Protein AF-A0A223B351-F1 (afdb_monomer_lite)

pLDDT: mean 89.19, std 10.61, range [32.5, 98.25]

Structure (mmCIF, N/CA/C/O backbone):
data_AF-A0A223B351-F1
#
_entry.id   AF-A0A223B351-F1
#
loop_
_atom_site.group_PDB
_atom_site.id
_atom_site.type_symbol
_atom_site.label_atom_id
_atom_site.label_alt_id
_atom_site.label_comp_id
_atom_site.label_asym_id
_atom_site.label_entity_id
_atom_site.label_seq_id
_atom_site.pdbx_PDB_ins_code
_atom_site.Cartn_x
_atom_site.Cartn_y
_atom_site.Cartn_z
_atom_site.occupancy
_atom_site.B_iso_or_equiv
_atom_site.auth_seq_id
_atom_site.auth_comp_id
_atom_site.auth_asym_id
_atom_site.auth_atom_id
_atom_site.pdbx_PDB_model_num
ATOM 1 N N . MET A 1 1 ? 24.742 12.554 -7.301 1.00 86.25 1 MET A N 1
ATOM 2 C CA . MET A 1 1 ? 24.575 11.070 -7.324 1.00 86.25 1 MET A CA 1
ATOM 3 C C . MET A 1 1 ? 23.185 10.768 -7.873 1.00 86.25 1 MET A C 1
ATOM 5 O O . MET A 1 1 ? 22.302 11.582 -7.645 1.00 86.25 1 MET A O 1
ATOM 9 N N . LEU A 1 2 ? 22.983 9.683 -8.631 1.00 94.62 2 LEU A N 1
ATOM 10 C CA . LEU A 1 2 ? 21.656 9.349 -9.171 1.00 94.62 2 LEU A CA 1
ATOM 11 C C . LEU A 1 2 ? 20.806 8.622 -8.119 1.00 94.62 2 LEU A C 1
ATOM 13 O O . LEU A 1 2 ? 21.245 7.625 -7.549 1.00 94.62 2 LEU A O 1
ATOM 17 N N . GLU A 1 3 ? 19.579 9.077 -7.914 1.00 96.56 3 GLU A N 1
ATOM 18 C CA . GLU A 1 3 ? 18.573 8.384 -7.110 1.00 96.56 3 GLU A CA 1
ATOM 19 C C . GLU A 1 3 ? 17.504 7.794 -8.031 1.00 96.56 3 GLU A C 1
ATOM 21 O O . GLU A 1 3 ? 17.007 8.462 -8.944 1.00 96.56 3 GLU A O 1
ATOM 26 N N . ILE A 1 4 ? 17.191 6.521 -7.808 1.00 97.62 4 ILE A N 1
ATOM 27 C CA . ILE A 1 4 ? 16.225 5.742 -8.576 1.00 97.62 4 ILE A CA 1
ATOM 28 C C . ILE A 1 4 ? 15.114 5.321 -7.619 1.00 97.62 4 ILE A C 1
ATOM 30 O O . ILE A 1 4 ? 15.304 4.425 -6.800 1.00 97.62 4 ILE A O 1
ATOM 34 N N . ASN A 1 5 ? 13.966 5.975 -7.738 1.00 97.00 5 ASN A N 1
ATOM 35 C CA . ASN A 1 5 ? 12.851 5.868 -6.808 1.00 97.00 5 ASN A CA 1
ATOM 36 C C . ASN A 1 5 ? 11.614 5.326 -7.536 1.00 97.00 5 ASN A C 1
ATOM 38 O O . ASN A 1 5 ? 10.711 6.076 -7.914 1.00 97.00 5 ASN A O 1
ATOM 42 N N . PHE A 1 6 ? 11.574 4.019 -7.814 1.00 97.38 6 PHE A N 1
ATOM 43 C CA . PHE A 1 6 ? 10.456 3.421 -8.549 1.00 97.38 6 PHE A CA 1
ATOM 44 C C . PHE A 1 6 ? 9.116 3.448 -7.800 1.00 97.38 6 PHE A C 1
ATOM 46 O O . PHE A 1 6 ? 8.077 3.268 -8.448 1.00 97.38 6 PHE A O 1
ATOM 53 N N . LEU A 1 7 ? 9.142 3.738 -6.501 1.00 96.31 7 LEU A N 1
ATOM 54 C CA . LEU A 1 7 ? 8.013 3.859 -5.581 1.00 96.31 7 LEU A CA 1
ATOM 55 C C . LEU A 1 7 ? 7.658 5.313 -5.250 1.00 96.31 7 LEU A C 1
ATOM 57 O O . LEU A 1 7 ? 6.884 5.561 -4.338 1.00 96.31 7 LEU A O 1
ATOM 61 N N . SER A 1 8 ? 8.151 6.294 -6.012 1.00 93.31 8 SER A N 1
ATOM 62 C CA . SER A 1 8 ? 7.761 7.711 -5.860 1.00 93.31 8 SER A CA 1
ATOM 63 C C . SER A 1 8 ? 7.330 8.326 -7.186 1.00 93.31 8 SER A C 1
ATOM 65 O O . SER A 1 8 ? 7.678 7.814 -8.246 1.00 93.31 8 SER A O 1
ATOM 67 N N . LYS A 1 9 ? 6.605 9.450 -7.185 1.00 91.25 9 LYS A N 1
ATOM 68 C CA . LYS A 1 9 ? 6.183 10.099 -8.450 1.00 91.25 9 LYS A CA 1
ATOM 69 C C . LYS A 1 9 ? 7.349 10.465 -9.377 1.00 91.25 9 LYS A C 1
ATOM 71 O O . LYS A 1 9 ? 7.244 10.274 -10.586 1.00 91.25 9 LYS A O 1
ATOM 76 N N . ASN A 1 10 ? 8.447 10.969 -8.811 1.00 93.50 10 ASN A N 1
ATOM 77 C CA . ASN A 1 10 ? 9.687 11.242 -9.539 1.00 93.50 10 ASN A CA 1
ATOM 78 C C . ASN A 1 10 ? 10.596 10.016 -9.467 1.00 93.50 10 ASN A C 1
ATOM 80 O O . ASN A 1 10 ? 11.145 9.721 -8.407 1.00 93.50 10 ASN A O 1
ATOM 84 N N . LYS A 1 11 ? 10.758 9.318 -10.591 1.00 96.12 11 LYS A N 1
ATOM 85 C CA . LYS A 1 11 ? 11.458 8.031 -10.648 1.00 96.12 11 LYS A CA 1
ATOM 86 C C . LYS A 1 11 ? 12.971 8.202 -10.686 1.00 96.12 11 LYS A C 1
ATOM 88 O O . LYS A 1 11 ? 13.682 7.391 -10.110 1.00 96.12 11 LYS A O 1
ATOM 93 N N . LEU A 1 12 ? 13.473 9.231 -11.362 1.00 96.94 12 LEU A N 1
ATOM 94 C CA . LEU A 1 12 ? 14.899 9.494 -11.526 1.00 96.94 12 LEU A CA 1
ATOM 95 C C . LEU A 1 12 ? 15.218 10.916 -11.078 1.00 96.94 12 LEU A C 1
ATOM 97 O O . LEU A 1 12 ? 14.793 11.885 -11.714 1.00 96.94 12 LEU A O 1
ATOM 101 N N . ILE A 1 13 ? 16.011 11.039 -10.016 1.00 96.31 13 ILE A N 1
ATOM 102 C CA . ILE A 1 13 ? 16.459 12.321 -9.469 1.00 96.31 13 ILE A CA 1
ATOM 103 C C . ILE A 1 13 ? 17.976 12.403 -9.610 1.00 96.31 13 ILE A C 1
ATOM 105 O O . ILE A 1 13 ? 18.714 11.542 -9.135 1.00 96.31 13 ILE A O 1
ATOM 109 N N . LEU A 1 14 ? 18.449 13.447 -10.285 1.00 94.19 14 LEU A N 1
ATOM 110 C CA . LEU A 1 14 ? 19.867 13.748 -10.426 1.00 94.19 14 LEU A CA 1
ATOM 111 C C . LEU A 1 14 ? 20.132 15.130 -9.839 1.00 94.19 14 LEU A C 1
ATOM 113 O O . LEU A 1 14 ? 19.563 16.119 -10.301 1.00 94.19 14 LEU A O 1
ATOM 117 N N . ASP A 1 15 ? 20.985 15.177 -8.816 1.00 89.88 15 ASP A N 1
ATOM 118 C CA . ASP A 1 15 ? 21.379 16.405 -8.116 1.00 89.88 15 ASP A CA 1
ATOM 119 C C . ASP A 1 15 ? 20.147 17.232 -7.685 1.00 89.88 15 ASP A C 1
ATOM 121 O O . ASP A 1 15 ? 20.010 18.415 -7.998 1.00 89.88 15 ASP A O 1
ATOM 125 N N . GLY A 1 16 ? 19.189 16.553 -7.040 1.00 91.62 16 GLY A N 1
ATOM 126 C CA . GLY A 1 16 ? 17.932 17.127 -6.541 1.00 91.62 16 GLY A CA 1
ATOM 127 C C . GLY A 1 16 ? 16.859 17.404 -7.602 1.00 91.62 16 GLY A C 1
ATOM 128 O O . GLY A 1 16 ? 15.751 17.801 -7.254 1.00 91.62 16 GLY A O 1
ATOM 129 N N . ASN A 1 17 ? 17.140 17.182 -8.890 1.00 93.75 17 ASN A N 1
ATOM 130 C CA . ASN A 1 17 ? 16.220 17.501 -9.981 1.00 93.75 17 ASN A CA 1
ATOM 131 C C . ASN A 1 17 ? 15.692 16.245 -10.680 1.00 93.75 17 ASN A C 1
ATOM 133 O O . ASN A 1 17 ? 16.462 15.376 -11.090 1.00 93.75 17 ASN A O 1
ATOM 137 N N . SER A 1 18 ? 14.375 16.180 -10.899 1.00 96.00 18 SER A N 1
ATOM 138 C CA . SER A 1 18 ? 13.765 15.100 -11.683 1.00 96.00 18 SER A CA 1
ATOM 139 C C . SER A 1 18 ? 14.211 15.159 -13.148 1.00 96.00 18 SER A C 1
ATOM 141 O O . SER A 1 18 ? 14.127 16.201 -13.809 1.00 96.00 18 SER A O 1
ATOM 143 N N . ILE A 1 19 ? 14.666 14.023 -13.679 1.00 96.50 19 ILE A N 1
ATOM 144 C CA . ILE A 1 19 ? 15.067 13.867 -15.086 1.00 96.50 19 ILE A CA 1
ATOM 145 C C . ILE A 1 19 ? 14.112 12.976 -15.888 1.00 96.50 19 ILE A C 1
ATOM 147 O O . ILE A 1 19 ? 14.369 12.712 -17.065 1.00 96.50 19 ILE A O 1
ATOM 151 N N . ASP A 1 20 ? 12.984 12.569 -15.303 1.00 95.69 20 ASP A N 1
ATOM 152 C CA . ASP A 1 20 ? 12.018 11.641 -15.904 1.00 95.69 20 ASP A CA 1
ATOM 153 C C . ASP A 1 20 ? 11.580 12.060 -17.307 1.00 95.69 20 ASP A C 1
ATOM 155 O O . ASP A 1 20 ? 11.588 11.254 -18.238 1.00 95.69 20 ASP A O 1
ATOM 159 N N . LYS A 1 21 ? 11.266 13.348 -17.500 1.00 96.12 21 LYS A N 1
ATOM 160 C CA . LYS A 1 21 ? 10.861 13.892 -18.808 1.00 96.12 21 LYS A CA 1
ATOM 161 C C . LYS A 1 21 ? 11.974 13.797 -19.856 1.00 96.12 21 LYS A C 1
ATOM 163 O O . LYS A 1 21 ? 11.687 13.575 -21.030 1.00 96.12 21 LYS A O 1
ATOM 168 N N . LYS A 1 22 ? 13.240 13.957 -19.449 1.00 95.25 22 LYS A N 1
ATOM 169 C CA . LYS A 1 22 ? 14.402 13.877 -20.353 1.00 95.25 22 LYS A CA 1
ATOM 170 C C . LYS A 1 22 ? 14.655 12.435 -20.799 1.00 95.25 22 LYS A C 1
ATOM 172 O O . LYS A 1 22 ? 15.024 12.207 -21.950 1.00 95.25 22 LYS A O 1
ATOM 177 N N . VAL A 1 23 ? 14.450 11.476 -19.895 1.00 95.44 23 VAL A N 1
ATOM 178 C CA . VAL A 1 23 ? 14.627 10.040 -20.158 1.00 95.44 23 VAL A CA 1
ATOM 179 C C . VAL A 1 23 ? 13.437 9.465 -20.933 1.00 95.44 23 VAL A C 1
ATOM 181 O O . VAL A 1 23 ? 13.622 8.721 -21.896 1.00 95.44 23 VAL A O 1
ATOM 184 N N . GLY A 1 24 ? 12.219 9.867 -20.572 1.00 95.50 24 GLY A N 1
ATOM 185 C CA . GLY A 1 24 ? 10.972 9.350 -21.120 1.00 95.50 24 GLY A CA 1
ATOM 186 C C . GLY A 1 24 ? 10.561 8.007 -20.508 1.00 95.50 24 GLY A C 1
ATOM 187 O O . GLY A 1 24 ? 11.371 7.266 -19.951 1.00 95.50 24 GLY A O 1
ATOM 188 N N . ASN A 1 25 ? 9.276 7.670 -20.645 1.00 93.56 25 ASN A N 1
ATOM 189 C CA . ASN A 1 25 ? 8.681 6.532 -19.943 1.00 93.56 25 ASN A CA 1
ATOM 190 C C . ASN A 1 25 ? 9.325 5.182 -20.308 1.00 93.56 25 ASN A C 1
ATOM 192 O O . ASN A 1 25 ? 9.695 4.429 -19.417 1.00 93.56 25 ASN A O 1
ATOM 196 N N . LYS A 1 26 ? 9.538 4.886 -21.600 1.00 94.00 26 LYS A N 1
ATOM 197 C CA . LYS A 1 26 ? 10.178 3.623 -22.025 1.00 94.00 26 LYS A CA 1
ATOM 198 C C . LYS A 1 26 ? 11.622 3.486 -21.512 1.00 94.00 26 LYS A C 1
ATOM 200 O O . LYS A 1 26 ? 12.044 2.374 -21.222 1.00 94.00 26 LYS A O 1
ATOM 205 N N . GLY A 1 27 ? 12.357 4.588 -21.332 1.00 95.88 27 GLY A N 1
ATOM 206 C CA . GLY A 1 27 ? 13.693 4.570 -20.726 1.00 95.88 27 GLY A CA 1
ATOM 207 C C . GLY A 1 27 ? 13.668 4.258 -19.225 1.00 95.88 27 GLY A C 1
ATOM 208 O O . GLY A 1 27 ? 14.487 3.474 -18.755 1.00 95.88 27 GLY A O 1
ATOM 209 N N . ILE A 1 28 ? 12.698 4.813 -18.490 1.00 96.50 28 ILE A N 1
ATOM 210 C CA . ILE A 1 28 ? 12.470 4.498 -17.067 1.00 96.50 28 ILE A CA 1
ATOM 211 C C . ILE A 1 28 ? 12.077 3.026 -16.903 1.00 96.50 28 ILE A C 1
ATOM 213 O O . ILE A 1 28 ? 12.625 2.332 -16.053 1.00 96.50 28 ILE A O 1
ATOM 217 N N . VAL A 1 29 ? 11.167 2.534 -17.746 1.00 96.50 29 VAL A N 1
ATOM 218 C CA . VAL A 1 29 ? 10.719 1.134 -17.732 1.00 96.50 29 VAL A CA 1
ATOM 219 C C . VAL A 1 29 ? 11.858 0.181 -18.084 1.00 96.50 29 VAL A C 1
ATOM 221 O O . VAL A 1 29 ? 12.001 -0.839 -17.425 1.00 96.50 29 VAL A O 1
ATOM 224 N N . LEU A 1 30 ? 12.703 0.516 -19.066 1.00 97.44 30 LEU A N 1
ATOM 225 C CA . LEU A 1 30 ? 13.911 -0.255 -19.373 1.00 97.44 30 LEU A CA 1
ATOM 226 C C . LEU A 1 30 ? 14.829 -0.365 -18.150 1.00 97.44 30 LEU A C 1
ATOM 228 O O . LEU A 1 30 ? 15.331 -1.446 -17.854 1.00 97.44 30 LEU A O 1
ATOM 232 N N . LEU A 1 31 ? 15.045 0.746 -17.442 1.00 97.38 31 LEU A N 1
ATOM 233 C CA . LEU A 1 31 ? 15.854 0.741 -16.229 1.00 97.38 31 LEU A CA 1
ATOM 234 C C . LEU A 1 31 ? 15.213 -0.136 -15.146 1.00 97.38 31 LEU A C 1
ATOM 236 O O . LEU A 1 31 ? 15.901 -0.976 -14.580 1.00 97.38 31 LEU A O 1
ATOM 240 N N . GLY A 1 32 ? 13.905 0.007 -14.913 1.00 97.06 32 GLY A N 1
ATOM 241 C CA . GLY A 1 32 ? 13.157 -0.816 -13.958 1.00 97.06 32 GLY A CA 1
ATOM 242 C C . GLY A 1 32 ? 13.226 -2.303 -14.288 1.00 97.06 32 GLY A C 1
ATOM 243 O O . GLY A 1 32 ? 13.563 -3.099 -13.420 1.00 97.06 32 GLY A O 1
ATOM 244 N N . LEU A 1 33 ? 13.008 -2.666 -15.555 1.00 97.75 33 LEU A N 1
ATOM 245 C CA . LEU A 1 33 ? 13.105 -4.038 -16.052 1.00 97.75 33 LEU A CA 1
ATOM 246 C C . LEU A 1 33 ? 14.491 -4.637 -15.787 1.00 97.75 33 LEU A C 1
ATOM 248 O O . LEU A 1 33 ? 14.587 -5.766 -15.315 1.00 97.75 33 LEU A O 1
ATOM 252 N N . LEU A 1 34 ? 15.563 -3.891 -16.069 1.00 97.88 34 LEU A N 1
ATOM 253 C CA . LEU A 1 34 ? 16.919 -4.353 -15.780 1.00 97.88 34 LEU A CA 1
ATOM 254 C C . LEU A 1 34 ? 17.162 -4.482 -14.274 1.00 97.88 34 LEU A C 1
ATOM 256 O O . LEU A 1 34 ? 17.734 -5.483 -13.870 1.00 97.88 34 LEU A O 1
ATOM 260 N N . MET A 1 35 ? 16.715 -3.532 -13.448 1.00 96.94 35 MET A N 1
ATOM 261 C CA . MET A 1 35 ? 16.923 -3.578 -11.991 1.00 96.94 35 MET A CA 1
ATOM 262 C C . MET A 1 35 ? 16.274 -4.796 -11.326 1.00 96.94 35 MET A C 1
ATOM 264 O O . MET A 1 35 ? 16.861 -5.366 -10.411 1.00 96.94 35 MET A O 1
ATOM 268 N N . ILE A 1 36 ? 15.100 -5.219 -11.803 1.00 95.94 36 ILE A N 1
ATOM 269 C CA . ILE A 1 36 ? 14.383 -6.392 -11.271 1.00 95.94 36 ILE A CA 1
ATOM 270 C C . ILE A 1 36 ? 14.823 -7.715 -11.914 1.00 95.94 36 ILE A C 1
ATOM 272 O O . ILE A 1 36 ? 14.359 -8.784 -11.526 1.00 95.94 36 ILE A O 1
ATOM 276 N N . SER A 1 37 ? 15.688 -7.665 -12.929 1.00 96.00 37 SER A N 1
ATOM 277 C CA . SER A 1 37 ? 16.184 -8.865 -13.604 1.00 96.00 37 SER A CA 1
ATOM 278 C C . SER A 1 37 ? 17.333 -9.507 -12.838 1.00 96.00 37 SER A C 1
ATOM 280 O O . SER A 1 37 ? 18.119 -8.833 -12.166 1.00 96.00 37 SER A O 1
ATOM 282 N N . GLU A 1 38 ? 17.487 -10.823 -12.992 1.00 92.56 38 GLU A N 1
ATOM 283 C CA . GLU A 1 38 ? 18.603 -11.554 -12.394 1.00 92.56 38 GLU A CA 1
ATOM 284 C C . GLU A 1 38 ? 19.946 -10.928 -12.808 1.00 92.56 38 GLU A C 1
ATOM 286 O O . GLU A 1 38 ? 20.167 -10.589 -13.975 1.00 92.56 38 GLU A O 1
ATOM 291 N N . ARG A 1 39 ? 20.842 -10.720 -11.831 1.00 93.62 39 ARG A N 1
ATOM 292 C CA . ARG A 1 39 ? 22.152 -10.058 -12.018 1.00 93.62 39 ARG A CA 1
ATOM 293 C C . ARG A 1 39 ? 22.063 -8.681 -12.689 1.00 93.62 39 ARG A C 1
ATOM 295 O O . ARG A 1 39 ? 23.059 -8.188 -13.218 1.00 93.62 39 ARG A O 1
ATOM 302 N N . LYS A 1 40 ? 20.881 -8.064 -12.670 1.00 96.81 40 LYS A N 1
ATOM 303 C CA . LYS A 1 40 ? 20.568 -6.796 -13.325 1.00 96.81 40 LYS A CA 1
ATOM 304 C C . LYS A 1 40 ? 20.911 -6.787 -14.822 1.00 96.81 40 LYS A C 1
ATOM 306 O O . LYS A 1 40 ? 21.429 -5.791 -15.336 1.00 96.81 40 LYS A O 1
ATOM 311 N N . SER A 1 41 ? 20.692 -7.917 -15.505 1.00 97.12 41 SER A N 1
ATOM 312 C CA . SER A 1 41 ? 21.121 -8.162 -16.889 1.00 97.12 41 SER A CA 1
ATOM 313 C C . SER A 1 41 ? 20.067 -8.913 -17.706 1.00 97.12 41 SER A C 1
ATOM 315 O O . SER A 1 41 ? 19.447 -9.851 -17.218 1.00 97.12 41 SER A O 1
ATOM 317 N N . LEU A 1 42 ? 19.918 -8.552 -18.983 1.00 97.56 42 LEU A N 1
ATOM 318 C CA . LEU A 1 42 ? 19.071 -9.242 -19.964 1.00 97.56 42 LEU A CA 1
ATOM 319 C C . LEU A 1 42 ? 19.703 -9.219 -21.362 1.00 97.56 42 LEU A C 1
ATOM 321 O O . LEU A 1 42 ? 20.430 -8.281 -21.700 1.00 97.56 42 LEU A O 1
ATOM 325 N N . SER A 1 43 ? 19.377 -10.203 -22.207 1.00 97.44 43 SER A N 1
ATOM 326 C CA . SER A 1 43 ? 19.757 -10.148 -23.624 1.00 97.44 43 SER A CA 1
ATOM 327 C C . SER A 1 43 ? 19.018 -9.017 -24.335 1.00 97.44 43 SER A C 1
ATOM 329 O O . SER A 1 43 ? 17.896 -8.656 -23.974 1.00 97.44 43 SER A O 1
ATOM 331 N N . LYS A 1 44 ? 19.650 -8.430 -25.355 1.00 96.94 44 LYS A N 1
ATOM 332 C CA . LYS A 1 44 ? 19.028 -7.374 -26.166 1.00 96.94 44 LYS A CA 1
ATOM 333 C C . LYS A 1 44 ? 17.740 -7.853 -26.826 1.00 96.94 44 LYS A C 1
ATOM 335 O O . LYS A 1 44 ? 16.801 -7.070 -26.873 1.00 96.94 44 LYS A O 1
ATOM 340 N N . GLU A 1 45 ? 17.712 -9.105 -27.284 1.00 96.31 45 GLU A N 1
ATOM 341 C CA . GLU A 1 45 ? 16.520 -9.760 -27.838 1.00 96.31 45 GLU A CA 1
ATOM 342 C C . GLU A 1 45 ? 15.388 -9.759 -26.807 1.00 96.31 45 GLU A C 1
ATOM 344 O O . GLU A 1 45 ? 14.375 -9.116 -27.035 1.00 96.31 45 GLU A O 1
ATOM 349 N N . LYS A 1 46 ? 15.617 -10.293 -25.597 1.00 97.12 46 LYS A N 1
ATOM 350 C CA . LYS A 1 46 ? 14.594 -10.301 -24.536 1.00 97.12 46 LYS A CA 1
ATOM 351 C C . LYS A 1 46 ? 14.103 -8.904 -24.167 1.00 97.12 46 LYS A C 1
ATOM 353 O O . LYS A 1 46 ? 12.923 -8.709 -23.910 1.00 97.12 46 LYS A O 1
ATOM 358 N N . VAL A 1 47 ? 15.001 -7.920 -24.099 1.00 97.31 47 VAL A N 1
ATOM 359 C CA . VAL A 1 47 ? 14.604 -6.530 -23.823 1.00 97.31 47 VAL A CA 1
ATOM 360 C C . VAL A 1 47 ? 13.709 -5.982 -24.936 1.00 97.31 47 VAL A C 1
ATOM 362 O O . VAL A 1 47 ? 12.760 -5.257 -24.646 1.00 97.31 47 VAL A O 1
ATOM 365 N N . ILE A 1 48 ? 14.027 -6.299 -26.192 1.00 96.56 48 ILE A N 1
ATOM 366 C CA . ILE A 1 48 ? 13.239 -5.908 -27.359 1.00 96.56 48 ILE A CA 1
ATOM 367 C C . ILE A 1 48 ? 11.858 -6.553 -27.308 1.00 96.56 48 ILE A C 1
ATOM 369 O O . ILE A 1 48 ? 10.874 -5.818 -27.360 1.00 96.56 48 ILE A O 1
ATOM 373 N N . ASP A 1 49 ? 11.803 -7.866 -27.109 1.00 96.44 49 ASP A N 1
ATOM 374 C CA . ASP A 1 49 ? 10.561 -8.639 -27.082 1.00 96.44 49 ASP A CA 1
ATOM 375 C C . ASP A 1 49 ? 9.628 -8.146 -25.965 1.00 96.44 49 ASP A C 1
ATOM 377 O O . ASP A 1 49 ? 8.440 -7.942 -26.180 1.00 96.44 49 ASP A O 1
ATOM 381 N N . ILE A 1 50 ? 10.173 -7.841 -24.780 1.00 96.94 50 ILE A N 1
ATOM 382 C CA . ILE A 1 50 ? 9.379 -7.364 -23.636 1.00 96.94 50 ILE A CA 1
ATOM 383 C C . ILE A 1 50 ? 8.875 -5.925 -23.833 1.00 96.94 50 ILE A C 1
ATOM 385 O O . ILE A 1 50 ? 7.771 -5.586 -23.405 1.00 96.94 50 ILE A O 1
ATOM 389 N N . LEU A 1 51 ? 9.693 -5.027 -24.395 1.00 96.44 51 LEU A N 1
ATOM 390 C CA . LEU A 1 51 ? 9.378 -3.590 -24.428 1.00 96.44 51 LEU A CA 1
ATOM 391 C C . LEU A 1 51 ? 8.734 -3.118 -25.733 1.00 96.44 51 LEU A C 1
ATOM 393 O O . LEU A 1 51 ? 8.077 -2.069 -25.717 1.00 96.44 51 LEU A O 1
ATOM 397 N N . TRP A 1 52 ? 8.945 -3.830 -26.836 1.00 96.81 52 TRP A N 1
ATOM 398 C CA . TRP A 1 52 ? 8.458 -3.491 -28.176 1.00 96.81 52 TRP A CA 1
ATOM 399 C C . TRP A 1 52 ? 8.039 -4.745 -28.974 1.00 96.81 52 TRP A C 1
ATOM 401 O O . TRP A 1 52 ? 8.527 -4.915 -30.091 1.00 96.81 52 TRP A O 1
ATOM 411 N N . PRO A 1 53 ? 7.139 -5.593 -28.444 1.00 95.56 53 PRO A N 1
ATOM 412 C CA . PRO A 1 53 ? 6.778 -6.872 -29.072 1.00 95.56 53 PRO A CA 1
ATOM 413 C C . PRO A 1 53 ? 6.194 -6.725 -30.484 1.00 95.56 53 PRO A C 1
ATOM 415 O O . PRO A 1 53 ? 6.518 -7.518 -31.360 1.00 95.56 53 PRO A O 1
ATOM 418 N N . ASP A 1 54 ? 5.415 -5.672 -30.747 1.00 94.88 54 ASP A N 1
ATOM 419 C CA . ASP A 1 54 ? 4.787 -5.466 -32.066 1.00 94.88 54 ASP A CA 1
ATOM 420 C C . ASP A 1 54 ? 5.662 -4.685 -33.055 1.00 94.88 54 ASP A C 1
ATOM 422 O O . ASP A 1 54 ? 5.253 -4.374 -34.176 1.00 94.88 54 ASP A O 1
ATOM 426 N N . SER A 1 55 ? 6.865 -4.280 -32.644 1.00 95.31 55 SER A N 1
ATOM 427 C CA . SER A 1 55 ? 7.774 -3.561 -33.534 1.00 95.31 55 SER A CA 1
ATOM 428 C C . SER A 1 55 ? 8.538 -4.538 -34.417 1.00 95.31 55 SER A C 1
ATOM 430 O O . SER A 1 55 ? 9.111 -5.508 -33.933 1.00 95.31 55 SER A O 1
ATOM 432 N N . ALA A 1 56 ? 8.658 -4.216 -35.708 1.00 96.19 56 ALA A N 1
ATOM 433 C CA . ALA A 1 56 ? 9.607 -4.903 -36.579 1.00 96.19 56 ALA A CA 1
ATOM 434 C C . ALA A 1 56 ? 11.023 -4.861 -35.974 1.00 96.19 56 ALA A C 1
ATOM 436 O O . ALA A 1 56 ? 11.419 -3.858 -35.370 1.00 96.19 56 ALA A O 1
ATOM 437 N N . GLU A 1 57 ? 11.802 -5.924 -36.173 1.00 93.31 57 GLU A N 1
ATOM 438 C CA . GLU A 1 57 ? 13.072 -6.146 -35.472 1.00 93.31 57 GLU A CA 1
ATOM 439 C C . GLU A 1 57 ? 14.031 -4.940 -35.536 1.00 93.31 57 GLU A C 1
ATOM 441 O O . GLU A 1 57 ? 14.548 -4.485 -34.512 1.00 93.31 57 GLU A O 1
ATOM 446 N N . GLU A 1 58 ? 14.227 -4.353 -36.721 1.00 95.50 58 GLU A N 1
ATOM 447 C CA . GLU A 1 58 ? 15.097 -3.181 -36.888 1.00 95.50 58 GLU A CA 1
ATOM 448 C C . GLU A 1 58 ? 14.582 -1.939 -36.145 1.00 95.50 58 GLU A C 1
ATOM 450 O O . GLU A 1 58 ? 15.366 -1.198 -35.537 1.00 95.50 58 GLU A O 1
ATOM 455 N N . ALA A 1 59 ? 13.262 -1.733 -36.119 1.00 96.50 59 ALA A N 1
ATOM 456 C CA . ALA A 1 59 ? 12.640 -0.645 -35.372 1.00 96.50 59 ALA A CA 1
ATOM 457 C C . ALA A 1 59 ? 12.800 -0.853 -33.859 1.00 96.50 59 ALA A C 1
ATOM 45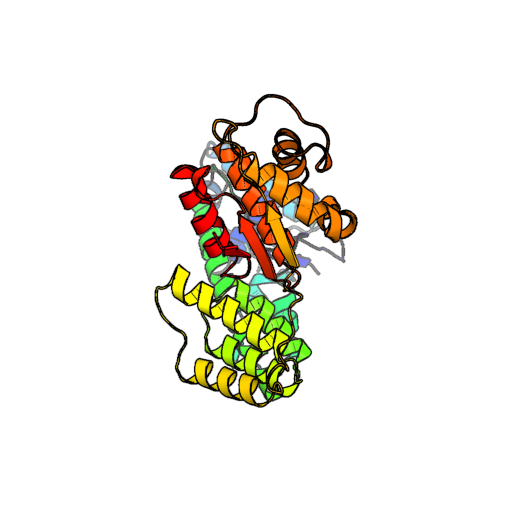9 O O . ALA A 1 59 ? 13.149 0.084 -33.137 1.00 96.50 59 ALA A O 1
ATOM 460 N N . ALA A 1 60 ? 12.641 -2.083 -33.369 1.00 95.75 60 ALA A N 1
ATOM 461 C CA . ALA A 1 60 ? 12.828 -2.398 -31.959 1.00 95.75 60 ALA A CA 1
ATOM 462 C C . ALA A 1 60 ? 14.296 -2.242 -31.515 1.00 95.75 60 ALA A C 1
ATOM 464 O O . ALA A 1 60 ? 14.588 -1.612 -30.492 1.00 95.75 60 ALA A O 1
ATOM 465 N N . ARG A 1 61 ? 15.251 -2.705 -32.335 1.00 95.94 61 ARG A N 1
ATOM 466 C CA . ARG A 1 61 ? 16.696 -2.482 -32.132 1.00 95.94 61 ARG A CA 1
ATOM 467 C C . ARG A 1 61 ? 17.051 -0.997 -32.132 1.00 95.94 61 ARG A C 1
ATOM 469 O O . ARG A 1 61 ? 17.908 -0.559 -31.354 1.00 95.94 61 ARG A O 1
ATOM 476 N N . TYR A 1 62 ? 16.434 -0.203 -33.007 1.00 97.38 62 TYR A N 1
ATOM 477 C CA . TYR A 1 62 ? 16.569 1.252 -32.986 1.00 97.38 62 TYR A CA 1
ATOM 478 C C . TYR A 1 62 ? 16.013 1.844 -31.684 1.00 97.38 62 TYR A C 1
ATOM 480 O O . TYR A 1 62 ? 16.724 2.595 -31.014 1.00 97.38 62 TYR A O 1
ATOM 488 N N . ASN A 1 63 ? 14.804 1.455 -31.273 1.00 97.31 63 ASN A N 1
ATOM 489 C CA . ASN A 1 63 ? 14.155 1.941 -30.055 1.00 97.31 63 ASN A CA 1
ATOM 490 C C . ASN A 1 63 ? 14.982 1.649 -28.798 1.00 97.31 63 ASN A C 1
ATOM 492 O O . ASN A 1 63 ? 15.158 2.542 -27.962 1.00 97.31 63 ASN A O 1
ATOM 496 N N . LEU A 1 64 ? 15.561 0.451 -28.684 1.00 97.25 64 LEU A N 1
ATOM 497 C CA . LEU A 1 64 ? 16.470 0.105 -27.591 1.00 97.25 64 LEU A CA 1
ATOM 498 C C . LEU A 1 64 ? 17.691 1.035 -27.563 1.00 97.25 64 LEU A C 1
ATOM 500 O O . LEU A 1 64 ? 17.984 1.660 -26.539 1.00 97.25 64 LEU A O 1
ATOM 504 N N . ARG A 1 65 ? 18.384 1.182 -28.702 1.00 95.62 65 ARG A N 1
ATOM 505 C CA . ARG A 1 65 ? 19.551 2.075 -28.822 1.00 95.62 65 ARG A CA 1
ATOM 506 C C . ARG A 1 65 ? 19.195 3.520 -28.475 1.00 95.62 65 ARG A C 1
ATOM 508 O O . ARG A 1 65 ? 19.949 4.180 -27.758 1.00 95.62 65 ARG A O 1
ATOM 515 N N . TYR A 1 66 ? 18.049 3.992 -28.954 1.00 96.56 66 TYR A N 1
ATOM 516 C CA . TYR A 1 66 ? 17.558 5.344 -28.731 1.00 96.56 66 TYR A CA 1
ATOM 517 C C . TYR A 1 66 ? 17.247 5.617 -27.255 1.00 96.56 66 TYR A C 1
ATOM 519 O O . TYR A 1 66 ? 17.682 6.641 -26.727 1.00 96.56 66 TYR A O 1
ATOM 527 N N . ASN A 1 67 ? 16.570 4.700 -26.557 1.00 96.94 67 ASN A N 1
ATOM 528 C CA . ASN A 1 67 ? 16.261 4.864 -25.132 1.00 96.94 67 ASN A CA 1
ATOM 529 C C . ASN A 1 67 ? 17.527 4.816 -24.260 1.00 96.94 67 ASN A C 1
ATOM 531 O O . ASN A 1 67 ? 17.684 5.653 -23.371 1.00 96.94 67 ASN A O 1
ATOM 535 N N . ILE A 1 68 ? 18.489 3.935 -24.566 1.00 95.12 68 ILE A N 1
ATOM 536 C CA . ILE A 1 68 ? 19.802 3.921 -23.891 1.00 95.12 68 ILE A CA 1
ATOM 537 C C . ILE A 1 68 ? 20.561 5.235 -24.140 1.00 95.12 68 ILE A C 1
ATOM 539 O O . ILE A 1 68 ? 21.192 5.783 -23.232 1.00 95.12 68 ILE A O 1
ATOM 543 N N . TRP A 1 69 ? 20.525 5.760 -25.368 1.00 93.81 69 TRP A N 1
ATOM 544 C CA . TRP A 1 69 ? 21.146 7.045 -25.696 1.00 93.81 69 TRP A CA 1
ATOM 545 C C . TRP A 1 69 ? 20.475 8.218 -24.970 1.00 93.81 69 TRP A C 1
ATOM 547 O O . TRP A 1 69 ? 21.181 9.055 -24.409 1.00 93.81 69 TRP A O 1
ATOM 557 N N . LYS A 1 70 ? 19.137 8.264 -24.921 1.00 94.50 70 LYS A N 1
ATOM 558 C CA . LYS A 1 70 ? 18.376 9.280 -24.177 1.00 94.50 70 LYS A CA 1
ATOM 559 C C . LYS A 1 70 ? 18.755 9.295 -22.706 1.00 94.50 70 LYS A C 1
ATOM 561 O O . LYS A 1 70 ? 19.047 10.355 -22.161 1.00 94.50 70 LYS A O 1
ATOM 566 N N . LEU A 1 71 ? 18.804 8.116 -22.093 1.00 93.31 71 LEU A N 1
ATOM 567 C CA . LEU A 1 71 ? 19.160 7.957 -20.690 1.00 93.31 71 LEU A CA 1
ATOM 568 C C . LEU A 1 71 ? 20.594 8.445 -20.427 1.00 93.31 71 LEU A C 1
ATOM 570 O O . LEU A 1 71 ? 20.826 9.248 -19.527 1.00 93.31 71 LEU A O 1
ATOM 574 N N . ARG A 1 72 ? 21.548 8.074 -21.290 1.00 91.88 72 ARG A N 1
ATOM 575 C CA . ARG A 1 72 ? 22.926 8.597 -21.249 1.00 91.88 72 ARG A CA 1
ATOM 576 C C . ARG A 1 72 ? 22.985 10.119 -21.368 1.00 91.88 72 ARG A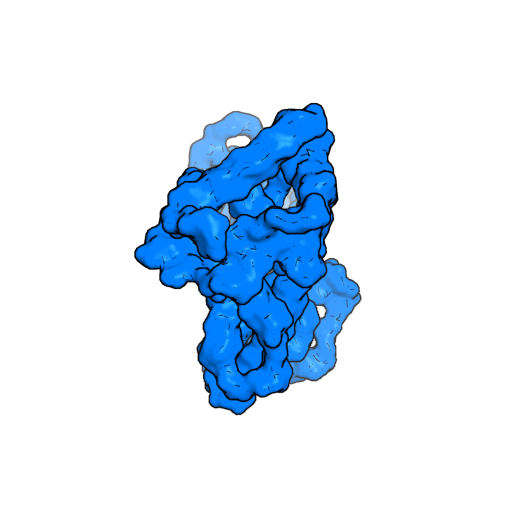 C 1
ATOM 578 O O . ARG A 1 72 ? 23.718 10.758 -20.616 1.00 91.88 72 ARG A O 1
ATOM 585 N N . LYS A 1 73 ? 22.235 10.691 -22.313 1.00 92.31 73 LYS A N 1
ATOM 586 C CA . LYS A 1 73 ? 22.185 12.138 -22.546 1.00 92.31 73 LYS A CA 1
ATOM 587 C C . LYS A 1 73 ? 21.602 12.873 -21.338 1.00 92.31 73 LYS A C 1
ATOM 589 O O . LYS A 1 73 ? 22.141 13.901 -20.953 1.00 92.31 73 LYS A O 1
ATOM 594 N N . ALA A 1 74 ? 20.545 12.340 -20.726 1.00 92.75 74 ALA A N 1
ATOM 595 C CA . ALA A 1 74 ? 19.918 12.929 -19.545 1.00 92.75 74 ALA A CA 1
ATOM 596 C C . ALA A 1 74 ? 20.851 12.948 -18.321 1.00 92.75 74 ALA A C 1
ATOM 598 O O . ALA A 1 74 ? 20.799 13.892 -17.540 1.00 92.75 74 ALA A O 1
ATOM 599 N N . LEU A 1 75 ? 21.718 11.940 -18.190 1.00 90.12 75 LEU A N 1
ATOM 600 C CA . LEU A 1 75 ? 22.673 11.800 -17.087 1.00 90.12 75 LEU A CA 1
ATOM 601 C C . LEU A 1 75 ? 24.010 12.525 -17.311 1.00 90.12 75 LEU A C 1
ATOM 603 O O . LEU A 1 75 ? 24.904 12.400 -16.479 1.00 90.12 75 LEU A O 1
ATOM 607 N N . ASN A 1 76 ? 24.199 13.215 -18.446 1.00 82.94 76 ASN A N 1
ATOM 608 C CA . ASN A 1 76 ? 25.499 13.764 -18.865 1.00 82.94 76 ASN A CA 1
ATOM 609 C C . ASN A 1 76 ? 26.646 12.730 -18.784 1.00 82.94 76 ASN A C 1
ATOM 611 O O . ASN A 1 76 ? 27.804 13.054 -18.508 1.00 82.94 76 ASN A O 1
ATOM 615 N N . ALA A 1 77 ? 26.322 11.456 -19.012 1.00 75.12 77 ALA A N 1
ATOM 616 C CA . ALA A 1 77 ? 27.247 10.357 -18.808 1.00 75.12 77 ALA A CA 1
ATOM 617 C C . ALA A 1 77 ? 28.300 10.294 -19.930 1.00 75.12 77 ALA A C 1
ATOM 619 O O . ALA A 1 77 ? 27.981 10.272 -21.123 1.00 75.12 77 ALA A O 1
ATOM 620 N N . LYS A 1 78 ? 29.585 10.222 -19.550 1.00 66.06 78 LYS A N 1
ATOM 621 C CA . LYS A 1 78 ? 30.681 9.914 -20.489 1.00 66.06 78 LYS A CA 1
ATOM 622 C C . LYS A 1 78 ? 30.555 8.460 -20.961 1.00 66.06 78 LYS A C 1
ATOM 624 O O . LYS A 1 78 ? 30.063 7.614 -20.222 1.00 66.06 78 LYS A O 1
ATOM 629 N N . LYS A 1 79 ? 31.075 8.138 -22.157 1.00 57.22 79 LYS A N 1
ATOM 630 C CA . LYS A 1 79 ? 30.959 6.812 -22.817 1.00 57.22 79 LYS A CA 1
ATOM 631 C C . LYS A 1 79 ? 31.222 5.603 -21.894 1.00 57.22 79 LYS A C 1
ATOM 633 O O . LYS A 1 79 ? 30.569 4.582 -22.069 1.00 57.22 79 LYS A O 1
ATOM 638 N N . TYR A 1 80 ? 32.124 5.735 -20.915 1.00 58.25 80 TYR A N 1
ATOM 639 C CA . TYR A 1 80 ? 32.535 4.675 -19.977 1.00 58.25 80 TYR A CA 1
ATOM 640 C C . TYR A 1 80 ? 31.932 4.790 -18.561 1.00 58.25 80 TYR A C 1
ATOM 642 O O . TYR A 1 80 ? 32.271 4.007 -17.681 1.00 58.25 80 TYR A O 1
ATOM 650 N N . LYS A 1 81 ? 31.042 5.760 -18.331 1.00 74.31 81 LYS A N 1
ATOM 651 C CA . LYS A 1 81 ? 30.311 5.988 -17.074 1.00 74.31 81 LYS A CA 1
ATOM 652 C C . LYS A 1 81 ? 28.802 6.026 -17.339 1.00 74.31 81 LYS A C 1
ATOM 654 O O . LYS A 1 81 ? 28.117 6.924 -16.871 1.00 74.31 81 LYS A O 1
ATOM 659 N N . ASN A 1 82 ? 28.285 5.084 -18.127 1.00 86.81 82 ASN A N 1
ATOM 660 C CA . ASN A 1 82 ? 26.840 4.929 -18.323 1.00 86.81 82 ASN A CA 1
ATOM 661 C C . ASN A 1 82 ? 26.276 3.982 -17.266 1.00 86.81 82 ASN A C 1
ATOM 663 O O . ASN A 1 82 ? 26.941 3.008 -16.918 1.00 86.81 82 ASN A O 1
ATOM 667 N N . ILE A 1 83 ? 25.047 4.229 -16.812 1.00 93.81 83 ILE A N 1
ATOM 668 C CA . ILE A 1 83 ? 24.345 3.299 -15.920 1.00 93.81 83 ILE A CA 1
ATOM 669 C C . ILE A 1 83 ? 23.918 2.016 -16.637 1.00 93.81 83 ILE A C 1
ATOM 671 O O . ILE A 1 83 ? 23.966 0.959 -16.029 1.00 93.81 83 ILE A O 1
ATOM 675 N N . ILE A 1 84 ? 23.570 2.074 -17.927 1.00 95.06 84 ILE A N 1
ATOM 676 C CA . ILE A 1 84 ? 23.316 0.878 -18.743 1.00 95.06 84 ILE A CA 1
ATOM 677 C C . ILE A 1 84 ? 24.514 0.645 -19.660 1.00 95.06 84 ILE A C 1
ATOM 679 O O . ILE A 1 84 ? 24.887 1.518 -20.452 1.00 95.06 84 ILE A O 1
ATOM 683 N N . MET A 1 85 ? 25.096 -0.546 -19.564 1.00 92.94 85 MET A N 1
ATOM 684 C CA . MET A 1 85 ? 26.170 -1.027 -20.426 1.00 92.94 85 MET A CA 1
ATOM 685 C C . MET A 1 85 ? 25.647 -2.112 -21.360 1.00 92.94 85 MET A C 1
ATOM 687 O O . MET A 1 85 ? 24.714 -2.844 -21.034 1.00 92.94 85 MET A O 1
ATOM 691 N N . THR A 1 86 ? 26.262 -2.213 -22.538 1.00 91.81 86 THR A N 1
ATOM 692 C CA . THR A 1 86 ? 25.963 -3.279 -23.494 1.00 91.81 86 THR A CA 1
ATOM 693 C C . THR A 1 86 ? 27.233 -4.033 -23.850 1.00 91.81 86 THR A C 1
ATOM 695 O O . THR A 1 86 ? 28.169 -3.420 -24.364 1.00 91.81 86 THR A O 1
ATOM 698 N N . TYR A 1 87 ? 27.259 -5.342 -23.622 1.00 89.44 87 TYR A N 1
ATOM 699 C CA . TYR A 1 87 ? 28.393 -6.211 -23.946 1.00 89.44 87 TYR A CA 1
ATOM 700 C C . TYR A 1 87 ? 27.899 -7.628 -24.254 1.00 89.44 87 TYR A C 1
ATOM 702 O O . TYR A 1 87 ? 26.935 -8.077 -23.638 1.00 89.44 87 TYR A O 1
ATOM 710 N N . GLY A 1 88 ? 28.520 -8.309 -25.225 1.00 86.75 88 GLY A N 1
ATOM 711 C CA . GLY A 1 88 ? 28.202 -9.706 -25.559 1.00 86.75 88 GLY A CA 1
ATOM 712 C C . GLY A 1 88 ? 26.713 -9.971 -25.811 1.00 86.75 88 GLY A C 1
ATOM 713 O O . GLY A 1 88 ? 26.165 -10.912 -25.257 1.00 86.75 88 GLY A O 1
ATOM 714 N N . GLY A 1 89 ? 26.027 -9.086 -26.545 1.00 92.50 89 GLY A N 1
ATOM 715 C CA . GLY A 1 89 ? 24.588 -9.228 -26.821 1.00 92.50 89 GLY A CA 1
ATOM 716 C C . GLY A 1 89 ? 23.646 -8.866 -25.663 1.00 92.50 89 GLY A C 1
ATOM 717 O O . GLY A 1 89 ? 22.439 -8.838 -25.868 1.00 92.50 89 GLY A O 1
ATOM 718 N N . ASN A 1 90 ? 24.162 -8.505 -24.485 1.00 95.25 90 ASN A N 1
ATOM 719 C CA . ASN A 1 90 ? 23.362 -8.177 -23.303 1.00 95.25 90 ASN A CA 1
ATOM 720 C C . ASN A 1 90 ? 23.308 -6.672 -23.012 1.00 95.25 90 ASN A C 1
ATOM 722 O O . ASN A 1 90 ? 24.184 -5.910 -23.435 1.00 95.25 90 ASN A O 1
ATOM 726 N N . CYS A 1 91 ? 22.280 -6.272 -22.266 1.00 96.12 91 CYS A N 1
ATOM 727 C CA . CYS A 1 91 ? 22.114 -4.996 -21.580 1.00 96.12 91 CYS A CA 1
ATOM 728 C C . CYS A 1 91 ? 22.148 -5.259 -20.071 1.00 96.12 91 CYS A C 1
ATOM 730 O O . CYS A 1 91 ? 21.431 -6.135 -19.595 1.00 96.12 91 CYS A O 1
ATOM 732 N N . TYR A 1 92 ? 22.944 -4.505 -19.317 1.00 96.31 92 TYR A N 1
ATOM 733 C CA . TYR A 1 92 ? 23.038 -4.672 -17.866 1.00 96.31 92 TYR A CA 1
ATOM 734 C C . TYR A 1 92 ? 23.311 -3.353 -17.150 1.00 96.31 92 TYR A C 1
ATOM 736 O O . TYR A 1 92 ? 23.846 -2.405 -17.740 1.00 96.31 92 TYR A O 1
ATOM 744 N N . ILE A 1 93 ? 22.955 -3.299 -15.868 1.00 96.44 93 ILE A N 1
ATOM 745 C CA . ILE A 1 93 ? 23.287 -2.171 -14.998 1.00 96.44 93 ILE A CA 1
ATOM 746 C C . ILE A 1 93 ? 24.781 -2.203 -14.686 1.00 96.44 93 ILE A C 1
ATOM 748 O O . ILE A 1 93 ? 25.313 -3.196 -14.197 1.00 96.44 93 ILE A O 1
ATOM 752 N N . ASN A 1 94 ? 25.473 -1.107 -14.974 1.00 94.12 94 ASN A N 1
ATOM 753 C CA . ASN A 1 94 ? 26.896 -0.959 -14.732 1.00 94.12 94 ASN A CA 1
ATOM 754 C C . ASN A 1 94 ? 27.188 -1.012 -13.224 1.00 94.12 94 ASN A C 1
ATOM 756 O O . ASN A 1 94 ? 26.829 -0.068 -12.517 1.00 94.12 94 ASN A O 1
ATOM 760 N N . PRO A 1 95 ? 27.905 -2.036 -12.728 1.00 91.38 95 PRO A N 1
ATOM 761 C CA . PRO A 1 95 ? 28.186 -2.170 -11.300 1.00 91.38 95 PRO A CA 1
ATOM 762 C C . PRO A 1 95 ? 29.123 -1.076 -10.768 1.00 91.38 95 PRO A C 1
ATOM 764 O O . PRO A 1 95 ? 29.229 -0.898 -9.562 1.00 91.38 95 PRO A O 1
ATOM 767 N N . LYS A 1 96 ? 29.812 -0.341 -11.654 1.00 91.06 96 LYS A N 1
ATOM 768 C CA . LYS A 1 96 ? 30.684 0.790 -11.295 1.00 91.06 96 LYS A CA 1
ATOM 769 C C . LYS A 1 96 ? 29.973 2.145 -11.356 1.00 91.06 96 LYS A C 1
ATOM 771 O O . LYS A 1 96 ? 30.622 3.169 -11.156 1.00 91.06 96 LYS A O 1
ATOM 776 N N . TYR A 1 97 ? 28.695 2.184 -11.733 1.00 92.38 97 TYR A N 1
ATOM 777 C CA . TYR A 1 97 ? 27.927 3.425 -11.734 1.00 92.38 97 TYR A CA 1
ATOM 778 C C . TYR A 1 97 ? 27.337 3.651 -10.343 1.00 92.38 97 TYR A C 1
ATOM 780 O O . TYR A 1 97 ? 26.694 2.761 -9.798 1.00 92.38 97 TYR A O 1
ATOM 788 N N . GLU A 1 98 ? 27.550 4.835 -9.778 1.00 91.56 98 GLU A N 1
ATOM 789 C CA . GLU A 1 98 ? 27.033 5.191 -8.457 1.00 91.56 98 GLU A CA 1
ATOM 790 C C . GLU A 1 98 ? 25.566 5.621 -8.552 1.00 91.56 98 GLU A C 1
ATOM 792 O O . GLU A 1 98 ? 25.226 6.604 -9.219 1.00 91.56 98 GLU A O 1
ATOM 797 N N . TYR A 1 99 ? 24.697 4.883 -7.870 1.00 94.88 99 TYR A N 1
ATOM 798 C CA . TYR A 1 99 ? 23.289 5.212 -7.707 1.00 94.88 99 TYR A CA 1
ATOM 799 C C . TYR A 1 99 ? 22.775 4.693 -6.366 1.00 94.88 99 TYR A C 1
ATOM 801 O O . TYR A 1 99 ? 23.382 3.823 -5.741 1.00 94.88 99 TYR A O 1
ATOM 809 N N . THR A 1 100 ? 21.616 5.193 -5.957 1.00 96.75 100 THR A N 1
ATOM 810 C CA . THR A 1 100 ? 20.787 4.535 -4.947 1.00 96.75 100 THR A CA 1
ATOM 811 C C . THR A 1 100 ? 19.476 4.098 -5.581 1.00 96.75 100 THR A C 1
ATOM 813 O O . THR A 1 100 ? 19.004 4.742 -6.516 1.00 96.75 100 THR A O 1
ATOM 816 N N . CYS A 1 101 ? 18.913 2.989 -5.106 1.00 97.44 101 CYS A N 1
ATOM 817 C CA . CYS A 1 101 ? 17.648 2.472 -5.606 1.00 97.44 101 CYS A CA 1
ATOM 818 C C . CYS A 1 101 ? 16.750 2.047 -4.443 1.00 97.44 101 CYS A C 1
ATOM 820 O O . CYS A 1 101 ? 17.183 1.285 -3.578 1.00 97.44 101 CYS A O 1
ATOM 822 N N . ASP A 1 102 ? 15.527 2.567 -4.402 1.00 97.62 102 ASP A N 1
ATOM 823 C CA . ASP A 1 102 ? 14.549 2.294 -3.345 1.00 97.62 102 ASP A CA 1
ATOM 824 C C . ASP A 1 102 ? 14.174 0.810 -3.253 1.00 97.62 102 ASP A C 1
ATOM 826 O O . ASP A 1 102 ? 14.291 0.214 -2.182 1.00 97.62 102 ASP A O 1
ATOM 830 N N . ILE A 1 103 ? 13.832 0.179 -4.378 1.00 97.38 103 ILE A N 1
ATOM 831 C CA . ILE A 1 103 ? 13.466 -1.240 -4.406 1.00 97.38 103 ILE A CA 1
ATOM 832 C C . ILE A 1 103 ? 14.638 -2.126 -3.984 1.00 97.38 103 ILE A C 1
ATOM 834 O O . ILE A 1 103 ? 14.432 -3.116 -3.295 1.00 97.38 103 ILE A O 1
ATOM 838 N N . GLU A 1 104 ? 15.881 -1.765 -4.312 1.00 96.44 104 GLU A N 1
ATOM 839 C CA . GLU A 1 104 ? 17.045 -2.540 -3.871 1.00 96.44 104 GLU A CA 1
ATOM 840 C C . GLU A 1 104 ? 17.258 -2.424 -2.367 1.00 96.44 104 GLU A C 1
ATOM 842 O O . GLU A 1 104 ? 17.500 -3.434 -1.711 1.00 96.44 104 GLU A O 1
ATOM 847 N N . LYS A 1 105 ? 17.126 -1.213 -1.809 1.00 97.00 105 LYS A N 1
ATOM 848 C CA . LYS A 1 105 ? 17.206 -0.988 -0.359 1.00 97.00 105 LYS A CA 1
ATOM 849 C C . LYS A 1 105 ? 16.145 -1.807 0.381 1.00 97.00 105 LYS A C 1
ATOM 851 O O . LYS A 1 105 ? 16.465 -2.458 1.372 1.00 97.00 105 LYS A O 1
ATOM 856 N N . ILE A 1 106 ? 14.909 -1.803 -0.117 1.00 97.81 106 ILE A N 1
ATOM 857 C CA . ILE A 1 106 ? 13.784 -2.548 0.462 1.00 97.81 106 ILE A CA 1
ATOM 858 C C . ILE A 1 106 ? 14.018 -4.057 0.356 1.00 97.81 106 ILE A C 1
ATOM 860 O O . ILE A 1 106 ? 13.925 -4.764 1.359 1.00 97.81 106 ILE A O 1
ATOM 864 N N . MET A 1 107 ? 14.372 -4.564 -0.825 1.00 96.50 107 MET A N 1
ATOM 865 C CA . MET A 1 107 ? 14.547 -6.002 -1.052 1.00 96.50 107 MET A CA 1
ATOM 866 C C . MET A 1 107 ? 15.774 -6.573 -0.334 1.00 96.50 107 MET A C 1
ATOM 868 O O . MET A 1 107 ? 15.742 -7.721 0.100 1.00 96.50 107 MET A O 1
ATOM 872 N N . ALA A 1 108 ? 16.834 -5.778 -0.162 1.00 96.00 108 ALA A N 1
ATOM 873 C CA . ALA A 1 108 ? 18.002 -6.158 0.631 1.00 96.00 108 ALA A CA 1
ATOM 874 C C . ALA A 1 108 ? 17.768 -6.045 2.147 1.00 96.00 108 ALA A C 1
ATOM 876 O O . ALA A 1 108 ? 18.595 -6.518 2.931 1.00 96.00 108 ALA A O 1
ATOM 877 N N . SER A 1 109 ? 16.675 -5.405 2.578 1.00 97.00 109 SER A N 1
ATOM 878 C CA . SER A 1 109 ? 16.383 -5.256 3.999 1.00 97.00 109 SER A CA 1
ATOM 879 C C . SER A 1 109 ? 16.049 -6.599 4.648 1.00 97.00 109 SER A C 1
ATOM 881 O O . SER A 1 109 ? 15.458 -7.497 4.041 1.00 97.00 109 SER A O 1
ATOM 883 N N . LYS A 1 110 ? 16.401 -6.722 5.925 1.00 97.19 110 LYS A N 1
ATOM 884 C CA . LYS A 1 110 ? 16.051 -7.867 6.766 1.00 97.19 110 LYS A CA 1
ATOM 885 C C . LYS A 1 110 ? 15.355 -7.360 8.026 1.00 97.19 110 LYS A C 1
ATOM 887 O O . LYS A 1 110 ? 16.012 -7.215 9.054 1.00 97.19 110 LYS A O 1
ATOM 892 N N . PRO A 1 111 ? 14.057 -7.025 7.930 1.00 96.19 111 PRO A N 1
ATOM 893 C CA . PRO A 1 111 ? 13.296 -6.423 9.019 1.00 96.19 111 PRO A CA 1
ATOM 894 C C . PRO A 1 111 ? 13.463 -7.149 10.352 1.00 96.19 111 PRO A C 1
ATOM 896 O O . PRO A 1 111 ? 13.740 -6.501 11.354 1.00 96.19 111 PRO A O 1
ATOM 899 N N . ALA A 1 112 ? 13.400 -8.483 10.355 1.00 94.81 112 ALA A N 1
ATOM 900 C CA . ALA A 1 112 ? 13.557 -9.290 11.567 1.00 94.81 112 ALA A CA 1
ATOM 901 C C . ALA A 1 112 ? 14.890 -9.068 12.317 1.00 94.81 112 ALA A C 1
ATOM 903 O O . ALA A 1 112 ? 14.944 -9.274 13.524 1.00 94.81 112 ALA A O 1
ATOM 904 N N . GLU A 1 113 ? 15.954 -8.631 11.633 1.00 96.38 113 GLU A N 1
ATOM 905 C CA . GLU A 1 113 ? 17.265 -8.342 12.238 1.00 96.38 113 GLU A CA 1
ATOM 906 C C . GLU A 1 113 ? 17.380 -6.888 12.746 1.00 96.38 113 GLU A C 1
ATOM 908 O O . GLU A 1 113 ? 18.402 -6.508 13.318 1.00 96.38 113 GLU A O 1
ATOM 913 N N . TYR A 1 114 ? 16.381 -6.033 12.505 1.00 95.56 114 TYR A N 1
ATOM 914 C CA . TYR A 1 114 ? 16.427 -4.621 12.887 1.00 95.56 114 TYR A CA 1
ATOM 915 C C . TYR A 1 114 ? 15.787 -4.395 14.258 1.00 95.56 114 TYR A C 1
ATOM 917 O O . TYR A 1 114 ? 14.668 -4.836 14.515 1.00 95.56 114 TYR A O 1
ATOM 925 N N . GLU A 1 115 ? 16.498 -3.662 15.115 1.00 95.81 115 GLU A N 1
ATOM 926 C CA . GLU A 1 115 ? 16.013 -3.142 16.408 1.00 95.81 115 GLU A CA 1
ATOM 927 C C . GLU A 1 115 ? 15.840 -1.612 16.383 1.00 95.81 115 GLU A C 1
ATOM 929 O O . GLU A 1 115 ? 15.321 -1.024 17.322 1.00 95.81 115 GLU A O 1
ATOM 934 N N . ASP A 1 116 ? 16.263 -0.960 15.297 1.00 94.44 116 ASP A N 1
ATOM 935 C CA . ASP A 1 116 ? 16.125 0.481 15.097 1.00 94.44 116 ASP A CA 1
ATOM 936 C C . ASP A 1 116 ? 14.800 0.795 14.382 1.00 94.44 116 ASP A C 1
ATOM 938 O O . ASP A 1 116 ? 14.604 0.445 13.209 1.00 94.44 116 ASP A O 1
ATOM 942 N N . ARG A 1 117 ? 13.889 1.464 15.099 1.00 94.81 117 ARG A N 1
ATOM 943 C CA . ARG A 1 117 ? 12.579 1.878 14.585 1.00 94.81 117 ARG A CA 1
ATOM 944 C C . ARG A 1 117 ? 12.683 2.926 13.482 1.00 94.81 117 ARG A C 1
ATOM 946 O O . ARG A 1 117 ? 11.938 2.821 12.509 1.00 94.81 117 ARG A O 1
ATOM 953 N N . ASP A 1 118 ? 13.603 3.881 13.578 1.00 94.94 118 ASP A N 1
ATOM 954 C CA . ASP A 1 118 ? 13.736 4.954 12.585 1.00 94.94 118 ASP A CA 1
ATOM 955 C C . ASP A 1 118 ? 14.176 4.389 11.236 1.00 94.94 118 ASP A C 1
ATOM 957 O O . ASP A 1 118 ? 13.677 4.788 10.181 1.00 94.94 118 ASP A O 1
ATOM 961 N N . LYS A 1 119 ? 15.035 3.365 11.261 1.00 96.56 119 LYS A N 1
ATOM 962 C CA . LYS A 1 119 ? 15.424 2.633 10.054 1.00 96.56 119 LYS A CA 1
ATOM 963 C C . LYS A 1 119 ? 14.237 1.944 9.376 1.00 96.56 119 LYS A C 1
ATOM 965 O O . LYS A 1 119 ? 14.126 1.983 8.151 1.00 96.56 119 LYS A O 1
ATOM 970 N N . LEU A 1 120 ? 13.360 1.299 10.146 1.00 97.94 120 LEU A N 1
ATOM 971 C CA . LEU A 1 120 ? 12.158 0.645 9.615 1.00 97.94 120 LEU A CA 1
ATOM 972 C C . LEU A 1 120 ? 11.137 1.669 9.103 1.00 97.94 120 LEU A C 1
ATOM 974 O O . LEU A 1 120 ? 10.586 1.484 8.018 1.00 97.94 120 LEU A O 1
ATOM 978 N N . LYS A 1 121 ? 10.933 2.770 9.836 1.00 96.69 121 LYS A N 1
ATOM 979 C CA . LYS A 1 121 ? 10.065 3.878 9.420 1.00 96.69 121 LYS A CA 1
ATOM 980 C C . LYS A 1 121 ? 10.536 4.483 8.101 1.00 96.69 121 LYS A C 1
ATOM 982 O O . LYS A 1 121 ? 9.745 4.583 7.169 1.00 96.69 121 LYS A O 1
ATOM 987 N N . GLY A 1 122 ? 11.835 4.756 7.977 1.00 96.69 122 GLY A N 1
ATOM 988 C CA . GLY A 1 122 ? 12.428 5.264 6.743 1.00 96.69 122 GLY A CA 1
ATOM 989 C C . GLY A 1 122 ? 12.247 4.323 5.548 1.00 96.69 122 GLY A C 1
ATOM 990 O O . GLY A 1 122 ? 12.099 4.798 4.429 1.00 96.69 122 GLY A O 1
ATOM 991 N N . LEU A 1 123 ? 12.204 2.998 5.754 1.00 97.69 123 LEU A N 1
ATOM 992 C CA . LEU A 1 123 ? 11.865 2.044 4.688 1.00 97.69 123 LEU A CA 1
ATOM 993 C C . LEU A 1 123 ? 10.381 2.096 4.304 1.00 97.69 123 LEU A C 1
ATOM 995 O O . LEU A 1 123 ? 10.069 2.017 3.119 1.00 97.69 123 LEU A O 1
ATOM 999 N N . LEU A 1 124 ? 9.474 2.228 5.277 1.00 96.44 124 LEU A N 1
ATOM 1000 C CA . LEU A 1 124 ? 8.035 2.364 5.017 1.00 96.44 124 LEU A CA 1
ATOM 1001 C C . LEU A 1 124 ? 7.715 3.659 4.260 1.00 96.44 124 LEU A C 1
ATOM 1003 O O . LEU A 1 124 ? 6.873 3.647 3.365 1.00 96.44 124 LEU A O 1
ATOM 1007 N N . GLU A 1 125 ? 8.417 4.748 4.566 1.00 95.19 125 GLU A N 1
ATOM 1008 C CA . GLU A 1 125 ? 8.254 6.052 3.909 1.00 95.19 125 GLU A CA 1
ATOM 1009 C C . GLU A 1 125 ? 8.720 6.065 2.441 1.00 95.19 125 GLU A C 1
ATOM 1011 O O . GLU A 1 125 ? 8.324 6.951 1.686 1.00 95.19 125 GLU A O 1
ATOM 1016 N N . LEU A 1 126 ? 9.496 5.068 1.991 1.00 95.88 126 LEU A N 1
ATOM 1017 C CA . LEU A 1 126 ? 9.835 4.918 0.568 1.00 95.88 126 LEU A CA 1
ATOM 1018 C C . LEU A 1 126 ? 8.622 4.525 -0.293 1.00 95.88 126 LEU A C 1
ATOM 1020 O O . LEU A 1 126 ? 8.646 4.737 -1.505 1.00 95.88 126 LEU A O 1
ATOM 1024 N N . PHE A 1 127 ? 7.567 3.962 0.302 1.00 94.38 127 PHE A N 1
ATOM 1025 C CA . PHE A 1 127 ? 6.357 3.526 -0.400 1.00 94.38 127 PHE A CA 1
ATOM 1026 C C . PHE A 1 127 ? 5.354 4.679 -0.607 1.00 94.38 127 PHE A C 1
ATOM 1028 O O . PHE A 1 127 ? 4.238 4.634 -0.091 1.00 94.38 127 PHE A O 1
ATOM 1035 N N . ASP A 1 128 ? 5.739 5.701 -1.377 1.00 92.00 128 ASP A N 1
ATOM 1036 C CA . ASP A 1 128 ? 4.865 6.832 -1.759 1.00 92.00 128 ASP A CA 1
ATOM 1037 C C . ASP A 1 128 ? 3.830 6.436 -2.839 1.00 92.00 128 ASP A C 1
ATOM 1039 O O . ASP A 1 128 ? 2.712 6.944 -2.879 1.00 92.00 128 ASP A O 1
ATOM 1043 N N . CYS A 1 129 ? 4.177 5.487 -3.709 1.00 90.75 129 CYS A N 1
ATOM 1044 C CA . CYS A 1 129 ? 3.289 4.873 -4.695 1.00 90.75 129 CYS A CA 1
ATOM 1045 C C . CYS A 1 129 ? 3.746 3.447 -5.031 1.00 90.75 129 CYS A C 1
ATOM 1047 O O . CYS A 1 129 ? 4.841 3.017 -4.660 1.00 90.75 129 CYS A O 1
ATOM 1049 N N . ASP A 1 130 ? 2.927 2.721 -5.788 1.00 91.25 130 ASP A N 1
ATOM 1050 C CA . ASP A 1 130 ? 3.289 1.383 -6.245 1.00 91.25 130 ASP A CA 1
ATOM 1051 C C . ASP A 1 130 ? 4.423 1.410 -7.269 1.00 91.25 130 ASP A C 1
ATOM 1053 O O . ASP A 1 130 ? 4.705 2.417 -7.933 1.00 91.25 130 ASP A O 1
ATOM 1057 N N . PHE A 1 131 ? 5.050 0.250 -7.463 1.00 95.19 131 PHE A N 1
ATOM 1058 C CA . PHE A 1 131 ? 6.105 0.092 -8.454 1.00 95.19 131 PHE A CA 1
ATOM 1059 C C . PHE A 1 131 ? 5.628 0.539 -9.842 1.00 95.19 131 PHE A C 1
ATOM 1061 O O . PHE A 1 131 ? 4.660 0.005 -10.403 1.00 95.19 131 PHE A O 1
ATOM 1068 N N . LEU A 1 132 ? 6.326 1.541 -10.390 1.00 91.00 132 LEU A N 1
ATOM 1069 C CA . LEU A 1 132 ? 5.984 2.213 -11.648 1.00 91.00 132 LEU A CA 1
ATOM 1070 C C . LEU A 1 132 ? 4.561 2.808 -11.684 1.00 91.00 132 LEU A C 1
ATOM 1072 O O . LEU A 1 132 ? 3.991 2.934 -12.767 1.00 91.00 132 LEU A O 1
ATOM 1076 N N . ASP A 1 133 ? 4.032 3.234 -10.533 1.00 87.75 133 ASP A N 1
ATOM 1077 C CA . ASP A 1 133 ? 2.803 4.034 -10.396 1.00 87.75 133 ASP A CA 1
ATOM 1078 C C . ASP A 1 133 ? 1.567 3.369 -11.026 1.00 87.75 133 ASP A C 1
ATOM 1080 O O . ASP A 1 133 ? 0.892 3.945 -11.875 1.00 87.75 133 ASP A O 1
ATOM 1084 N N . LEU A 1 134 ? 1.354 2.085 -10.717 1.00 79.25 134 LEU A N 1
ATOM 1085 C CA . LEU A 1 134 ? 0.261 1.258 -11.256 1.00 79.25 134 LEU A CA 1
ATOM 1086 C C . LEU A 1 134 ? 0.117 1.228 -12.790 1.00 79.25 134 LEU A C 1
ATOM 1088 O O . LEU A 1 134 ? -0.865 0.700 -13.308 1.00 79.25 134 LEU A O 1
ATOM 1092 N N . LYS A 1 135 ? 1.121 1.693 -13.544 1.00 85.50 135 LYS A N 1
ATOM 1093 C CA . LYS A 1 135 ? 1.057 1.731 -15.009 1.00 85.50 135 LYS A CA 1
ATOM 1094 C C . LYS A 1 135 ? 0.870 0.341 -15.603 1.00 85.50 135 LYS A C 1
ATOM 1096 O O . LYS A 1 135 ? 1.524 -0.615 -15.178 1.00 85.50 135 LYS A O 1
ATOM 1101 N N . TYR A 1 136 ? 0.023 0.298 -16.627 1.00 89.25 136 TYR A N 1
ATOM 1102 C CA . TYR A 1 136 ? -0.262 -0.859 -17.463 1.00 89.25 136 TYR A CA 1
ATOM 1103 C C . TYR A 1 136 ? 0.160 -0.576 -18.909 1.00 89.25 136 TYR A C 1
ATOM 1105 O O . TYR A 1 136 ? -0.024 0.537 -19.411 1.00 89.25 136 TYR A O 1
ATOM 1113 N N . TYR A 1 137 ? 0.742 -1.575 -19.570 1.00 91.56 137 TYR A N 1
ATOM 1114 C CA . TYR A 1 137 ? 1.264 -1.480 -20.932 1.00 91.56 137 TYR A CA 1
ATOM 1115 C C . TYR A 1 137 ? 0.535 -2.494 -21.821 1.00 91.56 137 TYR A C 1
ATOM 1117 O O . TYR A 1 137 ? 0.983 -3.636 -21.864 1.00 91.56 137 TYR A O 1
ATOM 1125 N N . PRO A 1 138 ? -0.566 -2.124 -22.506 1.00 89.38 138 PRO A N 1
ATOM 1126 C CA . PRO A 1 138 ? -1.450 -3.080 -23.188 1.00 89.38 138 PRO A CA 1
ATOM 1127 C C . PRO A 1 138 ? -0.720 -4.048 -24.120 1.00 89.38 138 PRO A C 1
ATOM 1129 O O . PRO A 1 138 ? -0.908 -5.253 -24.023 1.00 89.38 138 PRO A O 1
ATOM 1132 N N . GLU A 1 139 ? 0.199 -3.513 -24.918 1.00 91.75 139 GLU A N 1
ATOM 1133 C CA . GLU A 1 139 ? 0.969 -4.283 -25.894 1.00 91.75 139 GLU A CA 1
ATOM 1134 C C . GLU A 1 139 ? 2.089 -5.130 -25.269 1.00 91.75 139 GLU A C 1
ATOM 1136 O O . GLU A 1 139 ? 2.719 -5.916 -25.951 1.00 91.75 139 GLU A O 1
ATOM 1141 N N . CYS A 1 140 ? 2.415 -4.963 -23.983 1.00 93.88 140 CYS A N 1
ATOM 1142 C CA . CYS A 1 140 ? 3.589 -5.583 -23.358 1.00 93.88 140 CYS A CA 1
ATOM 1143 C C . CYS A 1 140 ? 3.178 -6.566 -22.247 1.00 93.88 140 CYS A C 1
ATOM 1145 O O . CYS A 1 140 ? 3.391 -6.285 -21.064 1.00 93.88 140 CYS A O 1
ATOM 1147 N N . SER A 1 141 ? 2.597 -7.716 -22.609 1.00 93.56 141 SER A N 1
ATOM 1148 C CA . SER A 1 141 ? 2.146 -8.753 -21.658 1.00 93.56 141 SER A CA 1
ATOM 1149 C C . SER A 1 141 ? 3.238 -9.171 -20.669 1.00 93.56 141 SER A C 1
ATOM 1151 O O . SER A 1 141 ? 3.039 -9.082 -19.458 1.00 93.56 141 SER A O 1
ATOM 1153 N N . ASP A 1 142 ? 4.417 -9.522 -21.177 1.00 94.81 142 ASP A N 1
ATOM 1154 C CA . ASP A 1 142 ? 5.542 -10.024 -20.380 1.00 94.81 142 ASP A CA 1
ATOM 1155 C C . ASP A 1 142 ? 6.080 -8.956 -19.423 1.00 94.81 142 ASP A C 1
ATOM 1157 O O . ASP A 1 142 ? 6.533 -9.246 -18.312 1.00 94.81 142 ASP A O 1
ATOM 1161 N N . LEU A 1 143 ? 6.021 -7.686 -19.838 1.00 96.00 143 LEU A N 1
ATOM 1162 C CA . LEU A 1 143 ? 6.366 -6.569 -18.969 1.00 96.00 143 LEU A CA 1
ATOM 1163 C C . LEU A 1 143 ? 5.354 -6.444 -17.829 1.00 96.00 143 LEU A C 1
ATOM 1165 O O . LEU A 1 143 ? 5.758 -6.256 -16.682 1.00 96.00 143 LEU A O 1
ATOM 1169 N N . ASN A 1 144 ? 4.057 -6.528 -18.135 1.00 95.94 144 ASN A N 1
ATOM 1170 C CA . ASN A 1 144 ? 3.009 -6.422 -17.124 1.00 95.94 144 ASN A CA 1
ATOM 1171 C C . ASN A 1 144 ? 3.114 -7.554 -16.102 1.00 95.94 144 ASN A C 1
ATOM 1173 O O . ASN A 1 144 ? 3.019 -7.282 -14.909 1.00 95.94 144 ASN A O 1
ATOM 1177 N N . GLU A 1 145 ? 3.384 -8.786 -16.536 1.00 95.69 145 GLU A N 1
ATOM 1178 C CA . GLU A 1 145 ? 3.598 -9.916 -15.627 1.00 95.69 145 GLU A CA 1
ATOM 1179 C C . GLU A 1 145 ? 4.770 -9.647 -14.674 1.00 95.69 145 GLU A C 1
ATOM 1181 O O . GLU A 1 145 ? 4.628 -9.767 -13.457 1.00 95.69 145 GLU A O 1
ATOM 1186 N N . LYS A 1 146 ? 5.909 -9.173 -15.196 1.00 95.94 146 LYS A N 1
ATOM 1187 C CA . LYS A 1 146 ? 7.064 -8.798 -14.363 1.00 95.94 146 LYS A CA 1
ATOM 1188 C C . LYS A 1 146 ? 6.743 -7.677 -13.378 1.00 95.94 146 LYS A C 1
ATOM 1190 O O . LYS A 1 146 ? 7.193 -7.723 -12.237 1.00 95.94 146 LYS A O 1
ATOM 1195 N N . ILE A 1 147 ? 5.971 -6.676 -13.800 1.00 95.44 147 ILE A N 1
ATOM 1196 C CA . ILE A 1 147 ? 5.527 -5.578 -12.935 1.00 95.44 147 ILE A CA 1
ATOM 1197 C C . ILE A 1 147 ? 4.611 -6.098 -11.821 1.00 95.44 147 ILE A C 1
ATOM 1199 O O . ILE A 1 147 ? 4.795 -5.709 -10.671 1.00 95.44 147 ILE A O 1
ATOM 1203 N N . ILE A 1 148 ? 3.654 -6.973 -12.142 1.00 95.69 148 ILE A N 1
ATOM 1204 C CA . ILE A 1 148 ? 2.734 -7.576 -11.167 1.00 95.69 148 ILE A CA 1
ATOM 1205 C C . ILE A 1 148 ? 3.518 -8.393 -10.140 1.00 95.69 148 ILE A C 1
ATOM 1207 O O . ILE A 1 148 ? 3.345 -8.184 -8.941 1.00 95.69 148 ILE A O 1
ATOM 1211 N N . MET A 1 149 ? 4.435 -9.252 -10.594 1.00 96.06 149 MET A N 1
ATOM 1212 C CA . MET A 1 149 ? 5.281 -10.045 -9.698 1.00 96.06 149 MET A CA 1
ATOM 1213 C C . MET A 1 149 ? 6.141 -9.154 -8.799 1.00 96.06 149 MET A C 1
ATOM 1215 O O . MET A 1 149 ? 6.228 -9.391 -7.596 1.00 96.06 149 MET A O 1
ATOM 1219 N N . GLN A 1 150 ? 6.727 -8.084 -9.346 1.00 96.62 150 GLN A N 1
ATOM 1220 C CA . GLN A 1 150 ? 7.521 -7.153 -8.550 1.00 96.62 150 GLN A CA 1
ATOM 1221 C C . GLN A 1 150 ? 6.678 -6.423 -7.495 1.00 96.62 150 GLN A C 1
ATOM 1223 O O . GLN A 1 150 ? 7.147 -6.247 -6.372 1.00 96.62 150 GLN A O 1
ATOM 1228 N N . ARG A 1 151 ? 5.451 -6.004 -7.832 1.00 95.81 151 ARG A N 1
ATOM 1229 C CA . ARG A 1 151 ? 4.523 -5.385 -6.870 1.00 95.81 151 ARG A CA 1
ATOM 1230 C C . ARG A 1 151 ? 4.188 -6.351 -5.744 1.00 95.81 151 ARG A C 1
ATOM 1232 O O . ARG A 1 151 ? 4.413 -6.012 -4.594 1.00 95.81 151 ARG A O 1
ATOM 1239 N N . TYR A 1 152 ? 3.821 -7.586 -6.081 1.00 95.69 152 TYR A N 1
ATOM 1240 C CA . TYR A 1 152 ? 3.551 -8.630 -5.095 1.00 95.69 152 TYR A CA 1
ATOM 1241 C C . TYR A 1 152 ? 4.734 -8.862 -4.135 1.00 95.69 152 TYR A C 1
ATOM 1243 O O . TYR A 1 152 ? 4.559 -8.927 -2.919 1.00 95.69 152 TYR A O 1
ATOM 1251 N N . MET A 1 153 ? 5.963 -8.933 -4.660 1.00 96.69 153 MET A N 1
ATOM 1252 C CA . MET A 1 153 ? 7.164 -9.070 -3.825 1.00 96.69 153 MET A CA 1
ATOM 1253 C C . MET A 1 153 ? 7.372 -7.869 -2.893 1.00 96.69 153 MET A C 1
ATOM 1255 O O . MET A 1 153 ? 7.746 -8.048 -1.734 1.00 96.69 153 MET A O 1
ATOM 1259 N N . LEU A 1 154 ? 7.136 -6.653 -3.390 1.00 97.00 154 LEU A N 1
ATOM 1260 C CA . LEU A 1 154 ? 7.274 -5.422 -2.615 1.00 97.00 154 LEU A CA 1
ATOM 1261 C C . LEU A 1 154 ? 6.183 -5.281 -1.552 1.00 97.00 154 LEU A C 1
ATOM 1263 O O . LEU A 1 154 ? 6.505 -4.869 -0.443 1.00 97.00 154 LEU A O 1
ATOM 1267 N N . ASP A 1 155 ? 4.944 -5.670 -1.849 1.00 94.38 155 ASP A N 1
ATOM 1268 C CA . ASP A 1 155 ? 3.825 -5.655 -0.902 1.00 94.38 155 ASP A CA 1
ATOM 1269 C C . ASP A 1 155 ? 4.079 -6.620 0.258 1.00 94.38 155 ASP A C 1
ATOM 1271 O O . ASP A 1 155 ? 3.981 -6.239 1.425 1.00 94.38 155 ASP A O 1
ATOM 1275 N N . ASN A 1 156 ? 4.537 -7.840 -0.044 1.00 95.44 156 ASN A N 1
ATOM 1276 C CA . ASN A 1 156 ? 4.957 -8.794 0.982 1.00 95.44 156 ASN A CA 1
ATOM 1277 C C . ASN A 1 156 ? 6.101 -8.237 1.840 1.00 95.44 156 ASN A C 1
ATOM 1279 O O . ASN A 1 156 ? 6.100 -8.387 3.064 1.00 95.44 156 ASN A O 1
ATOM 1283 N N . LYS A 1 157 ? 7.074 -7.560 1.215 1.00 97.44 157 LYS A N 1
ATOM 1284 C CA . LYS A 1 157 ? 8.194 -6.959 1.945 1.00 97.44 157 LYS A CA 1
ATOM 1285 C C . LYS A 1 157 ? 7.749 -5.784 2.814 1.00 97.44 157 LYS A C 1
ATOM 1287 O O . LYS A 1 157 ? 8.210 -5.655 3.946 1.00 97.44 157 LYS A O 1
ATOM 1292 N N . LYS A 1 158 ? 6.831 -4.954 2.315 1.00 97.12 158 LYS A N 1
ATOM 1293 C CA . LYS A 1 158 ? 6.204 -3.856 3.056 1.00 97.12 158 LYS A CA 1
ATOM 1294 C C . LYS A 1 158 ? 5.477 -4.381 4.288 1.00 97.12 158 LYS A C 1
ATOM 1296 O O . LYS A 1 158 ? 5.656 -3.823 5.369 1.00 97.12 158 LYS A O 1
ATOM 1301 N N . LEU A 1 159 ? 4.723 -5.472 4.145 1.00 95.69 159 LEU A N 1
ATOM 1302 C CA . LEU A 1 159 ? 4.039 -6.124 5.257 1.00 95.69 159 LEU A CA 1
ATOM 1303 C C . LEU A 1 159 ? 5.035 -6.637 6.308 1.00 95.69 159 LEU A C 1
ATOM 1305 O O . LEU A 1 159 ? 4.834 -6.390 7.494 1.00 95.69 159 LEU A O 1
ATOM 1309 N N . GLU A 1 160 ? 6.139 -7.271 5.897 1.00 96.69 160 GLU A N 1
ATOM 1310 C CA . GLU A 1 160 ? 7.205 -7.721 6.810 1.00 96.69 160 GLU A CA 1
ATOM 1311 C C . GLU A 1 160 ? 7.814 -6.550 7.606 1.00 96.69 160 GLU A C 1
ATOM 1313 O O . GLU A 1 160 ? 7.919 -6.610 8.834 1.00 96.69 160 GLU A O 1
ATOM 1318 N N . ILE A 1 161 ? 8.171 -5.458 6.917 1.00 98.19 161 ILE A N 1
ATOM 1319 C CA . ILE A 1 161 ? 8.704 -4.236 7.541 1.00 98.19 161 ILE A CA 1
ATOM 1320 C C . ILE A 1 161 ? 7.680 -3.654 8.526 1.00 98.19 161 ILE A C 1
ATOM 1322 O O . ILE A 1 161 ? 8.032 -3.298 9.651 1.00 98.19 161 ILE A O 1
ATOM 1326 N N . CYS A 1 162 ? 6.412 -3.578 8.117 1.00 97.25 162 CYS A N 1
ATOM 1327 C CA . CYS A 1 162 ? 5.329 -3.014 8.913 1.00 97.25 162 CYS A CA 1
ATOM 1328 C C . CYS A 1 162 ? 5.066 -3.835 10.182 1.00 97.25 162 CYS A C 1
ATOM 1330 O O . CYS A 1 162 ? 5.037 -3.265 11.272 1.00 97.25 162 CYS A O 1
ATOM 1332 N N . LYS A 1 163 ? 4.973 -5.170 10.074 1.00 96.06 163 LYS A N 1
ATOM 1333 C CA . LYS A 1 163 ? 4.780 -6.068 11.226 1.00 96.06 163 LYS A CA 1
ATOM 1334 C C . LYS A 1 163 ? 5.908 -5.921 12.245 1.00 96.06 163 LYS A C 1
ATOM 1336 O O . LYS A 1 163 ? 5.635 -5.781 13.438 1.00 96.06 163 LYS A O 1
ATOM 1341 N N . ARG A 1 164 ? 7.162 -5.849 11.786 1.00 97.69 164 ARG A N 1
ATOM 1342 C CA . ARG A 1 164 ? 8.302 -5.605 12.678 1.00 97.69 164 ARG A CA 1
ATOM 1343 C C . ARG A 1 164 ? 8.242 -4.228 13.340 1.00 97.69 164 ARG A C 1
ATOM 1345 O O . ARG A 1 164 ? 8.500 -4.102 14.533 1.00 97.69 164 ARG A O 1
ATOM 1352 N N . TYR A 1 165 ? 7.894 -3.190 12.586 1.00 98.25 165 TYR A N 1
ATOM 1353 C CA . TYR A 1 165 ? 7.788 -1.840 13.132 1.00 98.25 165 TYR A CA 1
ATOM 1354 C C . TYR A 1 165 ? 6.658 -1.713 14.170 1.00 98.25 165 TYR A C 1
ATOM 1356 O O . TYR A 1 165 ? 6.842 -1.044 15.190 1.00 98.25 165 TYR A O 1
ATOM 1364 N N . ILE A 1 166 ? 5.528 -2.402 13.961 1.00 97.88 166 ILE A N 1
ATOM 1365 C CA . ILE A 1 166 ? 4.438 -2.534 14.942 1.00 97.88 166 ILE A CA 1
ATOM 1366 C C . ILE A 1 166 ? 4.949 -3.221 16.208 1.00 97.88 166 ILE A C 1
ATOM 1368 O O . ILE A 1 166 ? 4.714 -2.717 17.302 1.00 97.88 166 ILE A O 1
ATOM 1372 N N . GLU A 1 167 ? 5.656 -4.346 16.076 1.00 96.94 167 GLU A N 1
ATOM 1373 C CA . GLU A 1 167 ? 6.209 -5.091 17.213 1.00 96.94 167 GLU A CA 1
ATOM 1374 C C . GLU A 1 167 ? 7.104 -4.202 18.090 1.00 96.94 167 GLU A C 1
ATOM 1376 O O . GLU A 1 167 ? 6.869 -4.087 19.295 1.00 96.94 167 GLU A O 1
ATOM 1381 N N . LEU A 1 168 ? 8.086 -3.524 17.483 1.00 97.75 168 LEU A N 1
ATOM 1382 C CA . LEU A 1 168 ? 9.009 -2.645 18.203 1.00 97.75 168 LEU A CA 1
ATOM 1383 C C . LEU A 1 168 ? 8.285 -1.455 18.842 1.00 97.75 168 LEU A C 1
ATOM 1385 O O . LEU A 1 168 ? 8.452 -1.200 20.035 1.00 97.75 168 LEU A O 1
ATOM 1389 N N . SER A 1 169 ? 7.437 -0.758 18.079 1.00 97.62 169 SER A N 1
ATOM 1390 C CA . SER A 1 169 ? 6.716 0.423 18.576 1.00 97.62 169 SER A CA 1
ATOM 1391 C C . S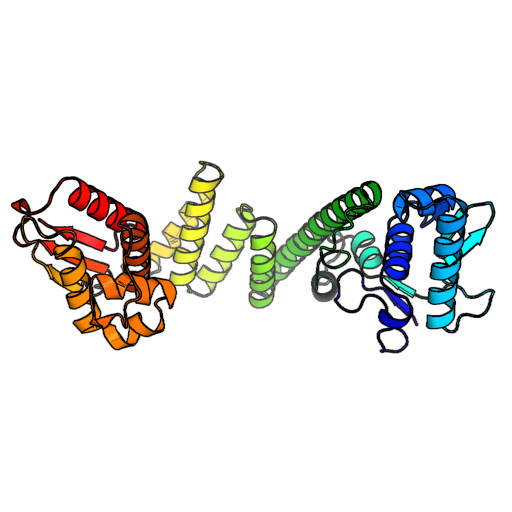ER A 1 169 ? 5.747 0.063 19.703 1.00 97.62 169 SER A C 1
ATOM 1393 O O . SER A 1 169 ? 5.621 0.804 20.676 1.00 97.62 169 SER A O 1
ATOM 1395 N N . TYR A 1 170 ? 5.091 -1.098 19.622 1.00 97.12 170 TYR A N 1
ATOM 1396 C CA . TYR A 1 170 ? 4.215 -1.594 20.680 1.00 97.12 170 TYR A CA 1
ATOM 1397 C C . TYR A 1 170 ? 5.001 -1.943 21.951 1.00 97.12 170 TYR A C 1
ATOM 1399 O O . TYR A 1 170 ? 4.612 -1.536 23.048 1.00 97.12 170 TYR A O 1
ATOM 1407 N N . ARG A 1 171 ? 6.128 -2.657 21.809 1.00 95.94 171 ARG A N 1
ATOM 1408 C CA . ARG A 1 171 ? 7.018 -3.048 22.917 1.00 95.94 171 ARG A CA 1
ATOM 1409 C C . ARG A 1 171 ? 7.568 -1.834 23.667 1.00 95.94 171 ARG A C 1
ATOM 1411 O O . ARG A 1 171 ? 7.618 -1.842 24.895 1.00 95.94 171 ARG A O 1
ATOM 1418 N N . GLU A 1 172 ? 7.936 -0.790 22.933 1.00 95.81 172 GLU A N 1
ATOM 1419 C CA . GLU A 1 172 ? 8.475 0.466 23.470 1.00 95.81 172 GLU A CA 1
ATOM 1420 C C . GLU A 1 172 ? 7.388 1.433 23.967 1.00 95.81 172 GLU A C 1
ATOM 1422 O O . GLU A 1 172 ? 7.707 2.450 24.575 1.00 95.81 172 GLU A O 1
ATOM 1427 N N . LYS A 1 173 ? 6.103 1.086 23.794 1.00 95.81 173 LYS A N 1
ATOM 1428 C CA . LYS A 1 173 ? 4.927 1.905 24.150 1.00 95.81 173 LYS A CA 1
ATOM 1429 C C . LYS A 1 173 ? 4.829 3.228 23.390 1.00 95.81 173 LYS A C 1
ATOM 1431 O O . LYS A 1 173 ? 4.176 4.173 23.832 1.00 95.81 173 LYS A O 1
ATOM 1436 N N . GLU A 1 174 ? 5.407 3.260 22.202 1.00 96.69 174 GLU A N 1
ATOM 1437 C CA . GLU A 1 174 ? 5.375 4.387 21.278 1.00 96.69 174 GLU A CA 1
ATOM 1438 C C . GLU A 1 174 ? 4.089 4.300 20.456 1.00 96.69 174 GLU A C 1
ATOM 1440 O O . GLU A 1 174 ? 4.050 3.937 19.279 1.00 96.69 174 GLU A O 1
ATOM 1445 N N . TYR A 1 175 ? 2.975 4.535 21.152 1.00 95.25 175 TYR A N 1
ATOM 1446 C CA . TYR A 1 175 ? 1.643 4.201 20.662 1.00 95.25 175 TYR A CA 1
ATOM 1447 C C . TYR A 1 175 ? 1.204 5.024 19.451 1.00 95.25 175 TYR A C 1
ATOM 1449 O O . TYR A 1 175 ? 0.420 4.521 18.653 1.00 95.25 175 TYR A O 1
ATOM 1457 N N . SER A 1 176 ? 1.696 6.254 19.279 1.00 95.12 176 SER A N 1
ATOM 1458 C CA . SER A 1 176 ? 1.405 7.060 18.085 1.00 95.12 176 SER A CA 1
ATOM 1459 C C . SER A 1 176 ? 1.960 6.409 16.820 1.00 95.12 176 SER A C 1
ATOM 1461 O O . SER A 1 176 ? 1.224 6.215 15.854 1.00 95.12 176 SER A O 1
ATOM 1463 N N . ASP A 1 177 ? 3.232 6.011 16.858 1.00 94.00 177 ASP A N 1
ATOM 1464 C CA . ASP A 1 177 ? 3.906 5.316 15.761 1.00 94.00 177 ASP A CA 1
ATOM 1465 C C . ASP A 1 177 ? 3.286 3.933 15.522 1.00 94.00 177 ASP A C 1
ATOM 1467 O O . ASP A 1 177 ? 3.025 3.547 14.382 1.00 94.00 177 ASP A O 1
ATOM 1471 N N . CYS A 1 178 ? 2.976 3.206 16.601 1.00 97.44 178 CYS A N 1
ATOM 1472 C CA . CYS A 1 178 ? 2.316 1.909 16.501 1.00 97.44 178 CYS A CA 1
ATOM 1473 C C . CYS A 1 178 ? 0.936 2.020 15.834 1.00 97.44 178 CYS A C 1
ATOM 1475 O O . CYS A 1 178 ? 0.612 1.202 14.979 1.00 97.44 178 CYS A O 1
ATOM 1477 N N . MET A 1 179 ? 0.125 3.020 16.197 1.00 95.50 179 MET A N 1
ATOM 1478 C CA . MET A 1 179 ? -1.196 3.236 15.595 1.00 95.50 179 MET A CA 1
ATOM 1479 C C . MET A 1 179 ? -1.097 3.605 14.115 1.00 95.50 179 MET A C 1
ATOM 1481 O O . MET A 1 179 ? -1.839 3.041 13.316 1.00 95.50 179 MET A O 1
ATOM 1485 N N . TRP A 1 180 ? -0.152 4.473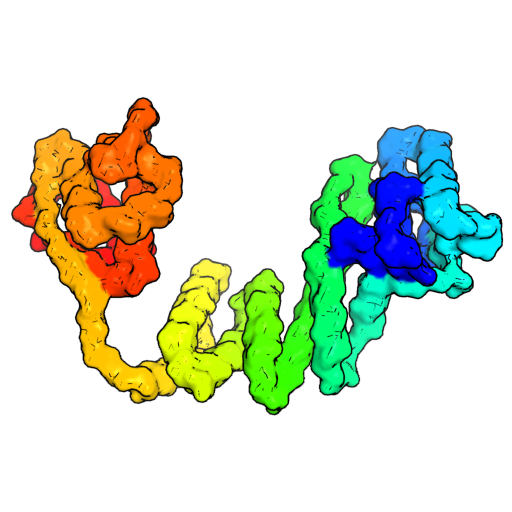 13.739 1.00 95.00 180 TRP A N 1
ATOM 1486 C CA . TRP A 1 180 ? 0.115 4.795 12.334 1.00 95.00 180 TRP A CA 1
ATOM 1487 C C . TRP A 1 180 ? 0.474 3.545 11.519 1.00 95.00 180 TRP A C 1
ATOM 1489 O O . TRP A 1 180 ? -0.055 3.327 10.431 1.00 95.00 180 TRP A O 1
ATOM 1499 N N . ALA A 1 181 ? 1.330 2.682 12.063 1.00 95.25 181 ALA A N 1
ATOM 1500 C CA . ALA A 1 181 ? 1.727 1.454 11.386 1.00 95.25 181 ALA A CA 1
ATOM 1501 C C . ALA A 1 181 ? 0.590 0.430 11.302 1.00 95.25 181 ALA A C 1
ATOM 1503 O O . ALA A 1 181 ? 0.426 -0.227 10.278 1.00 95.25 181 ALA A O 1
ATOM 1504 N N . LEU A 1 182 ? -0.235 0.325 12.346 1.00 95.75 182 LEU A N 1
ATOM 1505 C CA . LEU A 1 182 ? -1.452 -0.484 12.319 1.00 95.75 182 LEU A CA 1
ATOM 1506 C C . LEU A 1 182 ? -2.439 0.030 11.254 1.00 95.75 182 LEU A C 1
ATOM 1508 O O . LEU A 1 182 ? -3.087 -0.778 10.598 1.00 95.75 182 LEU A O 1
ATOM 1512 N N . ASP A 1 183 ? -2.551 1.350 11.047 1.00 91.94 183 ASP A N 1
ATOM 1513 C CA . ASP A 1 183 ? -3.421 1.926 10.007 1.00 91.94 183 ASP A CA 1
ATOM 1514 C C . ASP A 1 183 ? -2.920 1.551 8.602 1.00 91.94 183 ASP A C 1
ATOM 1516 O O . ASP A 1 183 ? -3.718 1.224 7.724 1.00 91.94 183 ASP A O 1
ATOM 1520 N N . LEU A 1 184 ? -1.598 1.531 8.396 1.00 90.81 184 LEU A N 1
ATOM 1521 C CA . LEU A 1 184 ? -1.000 1.021 7.159 1.00 90.81 184 LEU A CA 1
ATOM 1522 C C . LEU A 1 184 ? -1.273 -0.477 6.971 1.00 90.81 184 LEU A C 1
ATOM 1524 O O . LEU A 1 184 ? -1.607 -0.906 5.866 1.00 90.81 184 LEU A O 1
ATOM 1528 N N . CYS A 1 185 ? -1.124 -1.266 8.038 1.00 92.06 185 CYS A N 1
ATOM 1529 C CA . CYS A 1 185 ? -1.292 -2.715 8.000 1.00 92.06 185 CYS A CA 1
ATOM 1530 C C . CYS A 1 185 ? -2.734 -3.123 7.680 1.00 92.06 185 CYS A C 1
ATOM 1532 O O . CYS A 1 185 ? -2.926 -4.044 6.896 1.00 92.06 185 CYS A O 1
ATOM 1534 N N . ASP A 1 186 ? -3.743 -2.396 8.171 1.00 87.62 186 ASP A N 1
ATOM 1535 C CA . ASP A 1 186 ? -5.157 -2.668 7.866 1.00 87.62 186 ASP A CA 1
ATOM 1536 C C . ASP A 1 186 ? -5.471 -2.672 6.365 1.00 87.62 186 ASP A C 1
ATOM 1538 O O . ASP A 1 186 ? -6.385 -3.371 5.931 1.00 87.62 186 ASP A O 1
ATOM 1542 N N . GLY A 1 187 ? -4.755 -1.868 5.572 1.00 85.44 187 GLY A N 1
ATOM 1543 C CA . GLY A 1 187 ? -4.922 -1.839 4.120 1.00 85.44 187 GLY A CA 1
ATOM 1544 C C . GLY A 1 187 ? -4.304 -3.044 3.406 1.00 85.44 187 GLY A C 1
ATOM 1545 O O . GLY A 1 187 ? -4.699 -3.343 2.283 1.00 85.44 187 GLY A O 1
ATOM 1546 N N . MET A 1 188 ? -3.343 -3.722 4.041 1.00 87.38 188 MET A N 1
ATOM 1547 C CA . MET A 1 188 ? -2.579 -4.837 3.467 1.00 87.38 188 MET A CA 1
ATOM 1548 C C . MET A 1 188 ? -3.049 -6.198 3.997 1.00 87.38 188 MET A C 1
ATOM 1550 O O . MET A 1 188 ? -3.202 -7.138 3.225 1.00 87.38 188 MET A O 1
ATOM 1554 N N . ASP A 1 189 ? -3.286 -6.296 5.305 1.00 89.50 189 ASP A N 1
ATOM 1555 C CA . ASP A 1 189 ? -3.668 -7.512 6.026 1.00 89.50 189 ASP A CA 1
ATOM 1556 C C . ASP A 1 189 ? -4.843 -7.219 6.990 1.00 89.50 189 ASP A C 1
ATOM 1558 O O . ASP A 1 189 ? -4.681 -7.188 8.214 1.00 89.50 189 ASP A O 1
ATOM 1562 N N . PRO A 1 190 ? -6.051 -6.946 6.449 1.00 88.25 190 PRO A N 1
ATOM 1563 C CA . PRO A 1 190 ? -7.213 -6.488 7.218 1.00 88.25 190 PRO A CA 1
ATOM 1564 C C . PRO A 1 190 ? -7.793 -7.517 8.199 1.00 88.25 190 PRO A C 1
ATOM 1566 O O . PRO A 1 190 ? -8.734 -7.175 8.926 1.00 88.25 190 PRO A O 1
ATOM 1569 N N . TYR A 1 191 ? -7.290 -8.755 8.175 1.00 91.06 191 TYR A N 1
ATOM 1570 C CA . TYR A 1 191 ? -7.766 -9.889 8.967 1.00 91.06 191 TYR A CA 1
ATOM 1571 C C . TYR A 1 191 ? -6.772 -10.316 10.059 1.00 91.06 191 TYR A C 1
ATOM 1573 O O . TYR A 1 191 ? -7.060 -11.261 10.792 1.00 91.06 191 TYR A O 1
ATOM 1581 N N . ASP A 1 192 ? -5.627 -9.634 10.192 1.00 92.19 192 ASP A N 1
ATOM 1582 C CA . ASP A 1 192 ? -4.626 -9.930 11.220 1.00 92.19 192 ASP A CA 1
ATOM 1583 C C . ASP A 1 192 ? -5.175 -9.600 12.618 1.00 92.19 192 ASP A C 1
ATOM 1585 O O . ASP A 1 192 ? -5.183 -8.453 13.084 1.00 92.19 192 ASP A O 1
ATOM 1589 N N . GLU A 1 193 ? -5.666 -10.633 13.297 1.00 93.56 193 GLU A N 1
ATOM 1590 C CA . GLU A 1 193 ? -6.298 -10.490 14.602 1.00 93.56 193 GLU A CA 1
ATOM 1591 C C . GLU A 1 193 ? -5.296 -10.102 15.704 1.00 93.56 193 GLU A C 1
ATOM 1593 O O . GLU A 1 193 ? -5.667 -9.422 16.662 1.00 93.56 193 GLU A O 1
ATOM 1598 N N . GLU A 1 194 ? -4.009 -10.423 15.553 1.00 94.56 194 GLU A N 1
ATOM 1599 C CA . GLU A 1 194 ? -2.970 -9.990 16.492 1.00 94.56 194 GLU A CA 1
ATOM 1600 C C . GLU A 1 194 ? -2.812 -8.460 16.454 1.00 94.56 194 GLU A C 1
ATOM 1602 O O . GLU A 1 194 ? -2.727 -7.796 17.494 1.00 94.56 194 GLU A O 1
ATOM 1607 N N . ASN A 1 195 ? -2.850 -7.867 15.258 1.00 94.69 195 ASN A N 1
ATOM 1608 C CA . ASN A 1 195 ? -2.829 -6.412 15.088 1.00 94.69 195 ASN A CA 1
ATOM 1609 C C . ASN A 1 195 ? -4.094 -5.749 15.647 1.00 94.69 195 ASN A C 1
ATOM 1611 O O . ASN A 1 195 ? -4.014 -4.696 16.290 1.00 94.69 195 ASN A O 1
ATOM 1615 N N . VAL A 1 196 ? -5.256 -6.389 15.490 1.00 93.88 196 VAL A N 1
ATOM 1616 C CA . VAL A 1 196 ? -6.504 -5.945 16.131 1.00 93.88 196 VAL A CA 1
ATOM 1617 C C . VAL A 1 196 ? -6.352 -5.924 17.649 1.00 93.88 196 VAL A C 1
ATOM 1619 O O . VAL A 1 196 ? -6.677 -4.917 18.280 1.00 93.88 196 VAL A O 1
ATOM 1622 N N . GLN A 1 197 ? -5.816 -6.989 18.245 1.00 95.81 197 GLN A N 1
ATOM 1623 C CA . GLN A 1 197 ? -5.590 -7.071 19.687 1.00 95.81 197 GLN A CA 1
ATOM 1624 C C . GLN A 1 197 ? -4.590 -6.010 20.173 1.00 95.81 197 GLN A C 1
ATOM 1626 O O . GLN A 1 197 ? -4.833 -5.364 21.198 1.00 95.81 197 GLN A O 1
ATOM 1631 N N . LYS A 1 198 ? -3.504 -5.742 19.435 1.00 96.69 198 LYS A N 1
ATOM 1632 C CA . LYS A 1 198 ? -2.570 -4.641 19.748 1.00 96.69 198 LYS A CA 1
ATOM 1633 C C . LYS A 1 198 ? -3.278 -3.287 19.718 1.00 96.69 198 LYS A C 1
ATOM 1635 O O . LYS A 1 198 ? -3.198 -2.541 20.697 1.00 96.69 198 LYS A O 1
ATOM 1640 N N . ARG A 1 199 ? -4.049 -2.990 18.663 1.00 96.56 199 ARG A N 1
ATOM 1641 C CA . ARG A 1 199 ? -4.827 -1.742 18.560 1.00 96.56 199 ARG A CA 1
ATOM 1642 C C . ARG A 1 199 ? -5.817 -1.592 19.714 1.00 96.56 199 ARG A C 1
ATOM 1644 O O . ARG A 1 199 ? -5.880 -0.534 20.339 1.00 96.56 199 ARG A O 1
ATOM 1651 N N . LEU A 1 200 ? -6.580 -2.643 20.018 1.00 95.12 200 LEU A N 1
ATOM 1652 C CA . LEU A 1 200 ? -7.524 -2.634 21.135 1.00 95.12 200 LEU A CA 1
ATOM 1653 C C . LEU A 1 200 ? -6.796 -2.394 22.459 1.00 95.12 200 LEU A C 1
ATOM 1655 O O . LEU A 1 200 ? -7.224 -1.540 23.228 1.00 95.12 200 LEU A O 1
ATOM 1659 N N . SER A 1 201 ? -5.669 -3.064 22.704 1.00 95.75 201 SER A N 1
ATOM 1660 C CA . SER A 1 201 ? -4.858 -2.851 23.911 1.00 95.75 201 SER A CA 1
ATOM 1661 C C . SER A 1 201 ? -4.424 -1.393 24.067 1.00 95.75 201 SER A C 1
ATOM 1663 O O . SER A 1 201 ? -4.589 -0.826 25.150 1.00 95.75 201 SER A O 1
ATOM 1665 N N . ILE A 1 202 ? -3.947 -0.763 22.986 1.00 95.88 202 ILE A N 1
ATOM 1666 C CA . ILE A 1 202 ? -3.560 0.655 22.980 1.00 95.88 202 ILE A CA 1
ATOM 1667 C C . ILE A 1 202 ? -4.754 1.534 23.360 1.00 95.88 202 ILE A C 1
ATOM 1669 O O . ILE A 1 202 ? -4.683 2.260 24.355 1.00 95.88 202 ILE A O 1
ATOM 1673 N N . LEU A 1 203 ? -5.872 1.426 22.635 1.00 93.56 203 LEU A N 1
ATOM 1674 C CA . LEU A 1 203 ? -7.062 2.256 22.864 1.00 93.56 203 LEU A CA 1
ATOM 1675 C C . LEU A 1 203 ? -7.623 2.087 24.284 1.00 93.56 203 LEU A C 1
ATOM 1677 O O . LEU A 1 203 ? -8.023 3.057 24.924 1.00 93.56 203 LEU A O 1
ATOM 1681 N N . ILE A 1 204 ? -7.624 0.858 24.805 1.00 92.94 204 ILE A N 1
ATOM 1682 C CA . ILE A 1 204 ? -8.072 0.547 26.167 1.00 92.94 204 ILE A CA 1
ATOM 1683 C C . ILE A 1 204 ? -7.147 1.190 27.200 1.00 92.94 204 ILE A C 1
ATOM 1685 O O . ILE A 1 204 ? -7.636 1.773 28.170 1.00 92.94 204 ILE A O 1
ATOM 1689 N N . SER A 1 205 ? -5.829 1.121 26.991 1.00 92.44 205 SER A N 1
ATOM 1690 C CA . SER A 1 205 ? -4.846 1.740 27.888 1.00 92.44 205 SER A CA 1
ATOM 1691 C C . SER A 1 205 ? -4.974 3.268 27.936 1.00 92.44 205 SER A C 1
ATOM 1693 O O . SER A 1 205 ? -4.815 3.870 28.996 1.00 92.44 205 SER A O 1
ATOM 1695 N N . GLN A 1 206 ? -5.362 3.880 26.814 1.00 92.62 206 GLN A N 1
ATOM 1696 C CA . GLN A 1 206 ? -5.641 5.312 26.678 1.00 92.62 206 GLN A CA 1
ATOM 1697 C C . GLN A 1 206 ? -7.059 5.707 27.132 1.00 92.62 206 GLN A C 1
ATOM 1699 O O . GLN A 1 206 ? -7.419 6.880 27.087 1.00 92.62 206 GLN A O 1
ATOM 1704 N N . LYS A 1 207 ? -7.867 4.745 27.606 1.00 91.00 207 LYS A N 1
ATOM 1705 C CA . LYS A 1 207 ? -9.279 4.917 28.002 1.00 91.00 207 LYS A CA 1
ATOM 1706 C C . LYS A 1 207 ? -10.192 5.397 26.866 1.00 91.00 207 LYS A C 1
ATOM 1708 O O . LYS A 1 207 ? -11.290 5.899 27.104 1.00 91.00 207 LYS A O 1
ATOM 1713 N N . GLU A 1 208 ? -9.794 5.175 25.618 1.00 87.19 208 GLU A N 1
ATOM 1714 C CA . GLU A 1 208 ? -10.564 5.512 24.420 1.00 87.19 208 GLU A CA 1
ATOM 1715 C C . GLU A 1 208 ? -11.566 4.405 24.053 1.00 87.19 208 GLU A C 1
ATOM 1717 O O . GLU A 1 208 ? -11.633 3.897 22.931 1.00 87.19 208 GLU A O 1
ATOM 1722 N N . TYR A 1 209 ? -12.383 4.013 25.026 1.00 86.12 209 TYR A N 1
ATOM 1723 C CA . TYR A 1 209 ? -13.270 2.855 24.930 1.00 86.12 209 TYR A CA 1
ATOM 1724 C C . TYR A 1 209 ? -14.267 2.923 23.767 1.00 86.12 209 TYR A C 1
ATOM 1726 O O . TYR A 1 209 ? -14.541 1.908 23.129 1.00 86.12 209 TYR A O 1
ATOM 1734 N N . GLY A 1 210 ? -14.784 4.115 23.448 1.00 80.06 210 GLY A N 1
ATOM 1735 C CA . GLY A 1 210 ? -15.692 4.305 22.313 1.00 80.06 210 GLY A CA 1
ATOM 1736 C C . GLY A 1 210 ? -15.031 3.986 20.968 1.00 80.06 210 GLY A C 1
ATOM 1737 O O . GLY A 1 210 ? -15.637 3.324 20.124 1.00 80.06 210 GLY A O 1
ATOM 1738 N N . ARG A 1 211 ? -13.764 4.389 20.789 1.00 82.38 211 ARG A N 1
ATOM 1739 C CA . ARG A 1 211 ? -12.977 4.043 19.596 1.00 82.38 211 ARG A CA 1
ATOM 1740 C C . ARG A 1 211 ? -12.669 2.549 19.553 1.00 82.38 211 ARG A C 1
ATOM 1742 O O . ARG A 1 211 ? -12.807 1.958 18.487 1.00 82.38 211 ARG A O 1
ATOM 1749 N N . ALA A 1 212 ? -12.352 1.930 20.693 1.00 86.88 212 ALA A N 1
ATOM 1750 C CA . ALA A 1 212 ? -12.123 0.486 20.779 1.00 86.88 212 ALA A CA 1
ATOM 1751 C C . ALA A 1 212 ? -13.365 -0.329 20.368 1.00 86.88 212 ALA A C 1
ATOM 1753 O O . ALA A 1 212 ? -13.263 -1.229 19.537 1.00 86.88 212 ALA A O 1
ATOM 1754 N N . ILE A 1 213 ? -14.551 0.028 20.883 1.00 84.06 213 ILE A N 1
ATOM 1755 C CA . ILE A 1 213 ? -15.823 -0.626 20.526 1.00 84.06 213 ILE A CA 1
ATOM 1756 C C . ILE A 1 213 ? -16.111 -0.479 19.031 1.00 84.06 213 ILE A C 1
ATOM 1758 O O . ILE A 1 213 ? -16.408 -1.471 18.367 1.00 84.06 213 ILE A O 1
ATOM 1762 N N . LYS A 1 214 ? -16.001 0.742 18.492 1.00 82.88 214 LYS A N 1
ATOM 1763 C CA . LYS A 1 214 ? -16.255 1.003 17.069 1.00 82.88 214 LYS A CA 1
ATOM 1764 C C . LYS A 1 214 ? -15.301 0.210 16.177 1.00 82.88 214 LYS A C 1
ATOM 1766 O O . LYS A 1 214 ? -15.740 -0.381 15.196 1.00 82.88 214 LYS A O 1
ATOM 1771 N N . TYR A 1 215 ? -14.015 0.188 16.520 1.00 85.88 215 TYR A N 1
ATOM 1772 C CA . TYR A 1 215 ? -13.010 -0.535 15.750 1.00 85.88 215 TYR A CA 1
ATOM 1773 C C . TYR A 1 215 ? -13.268 -2.049 15.752 1.00 85.88 215 TYR A C 1
ATOM 1775 O O . TYR A 1 215 ? -13.295 -2.659 14.687 1.00 85.88 215 TYR A O 1
ATOM 1783 N N . TYR A 1 216 ? -13.563 -2.645 16.914 1.00 89.00 216 TYR A N 1
ATOM 1784 C CA . TYR A 1 216 ? -13.936 -4.061 16.985 1.00 89.00 216 TYR A CA 1
ATOM 1785 C C . TYR A 1 216 ? -15.172 -4.378 16.140 1.00 89.00 216 TYR A C 1
ATOM 1787 O O . TYR A 1 216 ? -15.185 -5.384 15.446 1.00 89.00 216 TYR A O 1
ATOM 1795 N N . GLN A 1 217 ? -16.211 -3.537 16.176 1.00 84.19 217 GLN A N 1
ATOM 1796 C CA . GLN A 1 217 ? -17.425 -3.765 15.384 1.00 84.19 217 GLN A CA 1
ATOM 1797 C C . GLN A 1 217 ? -17.138 -3.763 13.879 1.00 84.19 217 GLN A C 1
ATOM 1799 O O . GLN A 1 217 ? -17.707 -4.576 13.154 1.00 84.19 217 GLN A O 1
ATOM 1804 N N . LEU A 1 218 ? -16.246 -2.880 13.417 1.00 85.31 218 LEU A N 1
ATOM 1805 C CA . LEU A 1 218 ? -15.794 -2.866 12.026 1.00 85.31 218 LEU A CA 1
ATOM 1806 C C . LEU A 1 218 ? -15.032 -4.148 11.677 1.00 85.31 218 LEU A C 1
ATOM 1808 O O . LEU A 1 218 ? -15.338 -4.768 10.663 1.00 85.31 218 LEU A O 1
ATOM 1812 N N . PHE A 1 219 ? -14.088 -4.561 12.526 1.00 87.44 219 PHE A N 1
ATOM 1813 C CA . PHE A 1 219 ? -13.325 -5.793 12.325 1.00 87.44 219 PHE A CA 1
ATOM 1814 C C . PHE A 1 219 ? -14.223 -7.036 12.319 1.00 87.44 219 PHE A C 1
ATOM 1816 O O . PHE A 1 219 ? -14.177 -7.818 11.380 1.00 87.44 219 PHE A O 1
ATOM 1823 N N . HIS A 1 220 ? -15.097 -7.179 13.316 1.00 87.56 220 HIS A N 1
ATOM 1824 C CA . HIS A 1 220 ? -16.077 -8.258 13.395 1.00 87.56 220 HIS A CA 1
ATOM 1825 C C . HIS A 1 220 ? -16.969 -8.299 12.154 1.00 87.56 220 HIS A C 1
ATOM 1827 O O . HIS A 1 220 ? -17.163 -9.358 11.568 1.00 87.56 220 HIS A O 1
ATOM 1833 N N . GLY A 1 221 ? -17.530 -7.153 11.750 1.00 77.12 221 GLY A N 1
ATOM 1834 C CA . GLY A 1 221 ? -18.376 -7.069 10.562 1.00 77.12 221 GLY A CA 1
ATOM 1835 C C . GLY A 1 221 ? -17.642 -7.534 9.308 1.00 77.12 221 GLY A C 1
ATOM 1836 O O . GLY A 1 221 ? -18.199 -8.309 8.539 1.00 77.12 221 GLY A O 1
ATOM 1837 N N . ARG A 1 222 ? -16.380 -7.120 9.150 1.00 85.44 222 ARG A N 1
ATOM 1838 C CA . ARG A 1 222 ? -15.507 -7.553 8.057 1.00 85.44 222 ARG A CA 1
ATOM 1839 C C . ARG A 1 222 ? -15.249 -9.063 8.098 1.00 85.44 222 ARG A C 1
ATOM 1841 O O . ARG A 1 222 ? -15.450 -9.737 7.100 1.00 85.44 222 ARG A O 1
ATOM 1848 N N . LEU A 1 223 ? -14.871 -9.605 9.254 1.00 83.06 223 LEU A N 1
ATOM 1849 C CA . LEU A 1 223 ? -14.537 -11.022 9.421 1.00 83.06 223 LEU A CA 1
ATOM 1850 C C . LEU A 1 223 ? -15.733 -11.943 9.123 1.00 83.06 223 LEU A C 1
ATOM 1852 O O . LEU A 1 223 ? -15.608 -12.919 8.386 1.00 83.06 223 LEU A O 1
ATOM 1856 N N . VAL A 1 224 ? -16.915 -11.585 9.631 1.00 80.56 224 VAL A N 1
ATOM 1857 C CA . VAL A 1 224 ? -18.146 -12.350 9.398 1.00 80.56 224 VAL A CA 1
ATOM 1858 C C . VAL A 1 224 ? -18.611 -12.224 7.949 1.00 80.56 224 VAL A C 1
ATOM 1860 O O . VAL A 1 224 ? -19.000 -13.222 7.351 1.00 80.56 224 VAL A O 1
ATOM 1863 N N . HIS A 1 225 ? -18.575 -11.021 7.369 1.00 82.88 225 HIS A N 1
ATOM 1864 C CA . HIS A 1 225 ? -19.023 -10.800 5.993 1.00 82.88 225 HIS A CA 1
ATOM 1865 C C . HIS A 1 225 ? -18.094 -11.454 4.962 1.00 82.88 225 HIS A C 1
ATOM 1867 O O . HIS A 1 225 ? -18.576 -12.119 4.048 1.00 82.88 225 HIS A O 1
ATOM 1873 N N . ASP A 1 226 ? -16.780 -11.277 5.111 1.00 82.81 226 ASP A N 1
ATOM 1874 C CA . ASP A 1 226 ? -15.805 -11.674 4.092 1.00 82.81 226 ASP A CA 1
ATOM 1875 C C . ASP A 1 226 ? -15.360 -13.135 4.249 1.00 82.81 226 ASP A C 1
ATOM 1877 O O . ASP A 1 226 ? -15.111 -13.809 3.250 1.00 82.81 226 ASP A O 1
ATOM 1881 N N . LEU A 1 227 ? -15.268 -13.638 5.490 1.00 82.44 227 LEU A N 1
ATOM 1882 C CA . LEU A 1 227 ? -14.741 -14.977 5.791 1.00 82.44 227 LEU A CA 1
ATOM 1883 C C . LEU A 1 227 ? -15.765 -15.915 6.446 1.00 82.44 227 LEU A C 1
ATOM 1885 O O . LEU A 1 227 ? -15.502 -17.111 6.553 1.00 82.44 227 LEU A O 1
ATOM 1889 N N . GLY A 1 228 ? -16.919 -15.412 6.896 1.00 81.12 228 GLY A N 1
ATOM 1890 C CA . GLY A 1 228 ? -17.928 -16.231 7.578 1.00 81.12 228 GLY A CA 1
ATOM 1891 C C . GLY A 1 228 ? -17.488 -16.745 8.951 1.00 81.12 228 GLY A C 1
ATOM 1892 O O . GLY A 1 228 ? -18.086 -17.692 9.462 1.00 81.12 228 GLY A O 1
ATOM 1893 N N . VAL A 1 229 ? -16.444 -16.154 9.541 1.00 88.62 229 VAL A N 1
ATOM 1894 C CA . VAL A 1 229 ? -15.905 -16.553 10.848 1.00 88.62 229 VAL A CA 1
ATOM 1895 C C . VAL A 1 229 ? -16.030 -15.427 11.867 1.00 88.62 229 VAL A C 1
ATOM 1897 O O . VAL A 1 229 ? -16.051 -14.242 11.539 1.00 88.62 229 VAL A O 1
ATOM 1900 N N . GLU A 1 230 ? -16.122 -15.821 13.129 1.00 89.75 230 GLU A N 1
ATOM 1901 C CA . GLU A 1 230 ? -16.226 -14.927 14.278 1.00 89.75 230 GLU A CA 1
ATOM 1902 C C . GLU A 1 230 ? -14.839 -14.592 14.851 1.00 89.75 230 GLU A C 1
ATOM 1904 O O . GLU A 1 230 ? -13.946 -15.439 14.773 1.00 89.75 230 GLU A O 1
ATOM 1909 N N . PRO A 1 231 ? -14.649 -13.420 15.494 1.00 88.75 231 PRO A N 1
ATOM 1910 C CA . PRO A 1 231 ? -13.417 -13.138 16.223 1.00 88.75 231 PRO A CA 1
ATOM 1911 C C . PRO A 1 231 ? -13.144 -14.186 17.307 1.00 88.75 231 PRO A C 1
ATOM 1913 O O . PRO A 1 231 ? -14.080 -14.752 17.895 1.00 88.75 231 PRO A O 1
ATOM 1916 N N . SER A 1 232 ? -11.866 -14.394 17.610 1.00 95.25 232 SER A N 1
ATOM 1917 C CA . SER A 1 232 ? -11.413 -15.276 18.685 1.00 95.25 232 SER A CA 1
ATOM 1918 C C . SER A 1 232 ? -11.984 -14.881 20.051 1.00 95.25 232 SER A C 1
ATOM 1920 O O . SER A 1 232 ? -12.367 -13.728 20.309 1.00 95.25 232 SER A O 1
ATOM 1922 N N . ASP A 1 233 ? -12.009 -15.848 20.967 1.00 93.12 233 ASP A N 1
ATOM 1923 C CA . ASP A 1 233 ? -12.449 -15.622 22.342 1.00 93.12 233 ASP A CA 1
ATOM 1924 C C . ASP A 1 233 ? -11.541 -14.629 23.072 1.00 93.12 233 ASP A C 1
ATOM 1926 O O . ASP A 1 233 ? -12.018 -13.845 23.895 1.00 93.12 233 ASP A O 1
ATOM 1930 N N . GLU A 1 234 ? -10.243 -14.621 22.767 1.00 93.62 234 GLU A N 1
ATOM 1931 C CA . GLU A 1 234 ? -9.277 -13.649 23.270 1.00 93.62 234 GLU A CA 1
ATOM 1932 C C . GLU A 1 234 ? -9.719 -12.222 22.927 1.00 93.62 234 GLU A C 1
ATOM 1934 O O . GLU A 1 234 ? -9.883 -11.392 23.828 1.00 93.62 234 GLU A O 1
ATOM 1939 N N . THR A 1 235 ? -9.999 -11.949 21.649 1.00 92.38 235 THR A N 1
ATOM 1940 C CA . THR A 1 235 ? -10.424 -10.625 21.170 1.00 92.38 235 THR A CA 1
ATOM 1941 C C . THR A 1 235 ? -11.793 -10.233 21.732 1.00 92.38 235 THR A C 1
ATOM 1943 O O . THR A 1 235 ? -11.985 -9.093 22.169 1.00 92.38 235 THR A O 1
ATOM 1946 N N . LYS A 1 236 ? -12.737 -11.181 21.820 1.00 91.69 236 LYS A N 1
ATOM 1947 C CA . LYS A 1 236 ? -14.050 -10.967 22.458 1.00 91.69 236 LYS A CA 1
ATOM 1948 C C . LYS A 1 236 ? -13.910 -10.559 23.929 1.00 91.69 236 LYS A C 1
ATOM 1950 O O . LYS A 1 236 ? -14.494 -9.555 24.352 1.00 91.69 236 LYS A O 1
ATOM 1955 N N . LYS A 1 237 ? -13.077 -11.269 24.703 1.00 91.75 237 LYS A N 1
ATOM 1956 C CA . LYS A 1 237 ? -12.812 -10.986 26.130 1.00 91.75 237 LYS A CA 1
ATOM 1957 C C . LYS A 1 237 ? -12.197 -9.605 26.353 1.00 91.75 237 LYS A C 1
ATOM 1959 O O . LYS A 1 237 ? -12.474 -8.972 27.377 1.00 91.75 237 LYS A O 1
ATOM 1964 N N . MET A 1 238 ? -11.379 -9.100 25.425 1.00 91.25 238 MET A N 1
ATOM 1965 C CA . MET A 1 238 ? -10.844 -7.735 25.530 1.00 91.25 238 MET A CA 1
ATOM 1966 C C . MET A 1 238 ? -11.968 -6.702 25.580 1.00 91.25 238 MET A C 1
ATOM 1968 O O . MET A 1 238 ? -11.912 -5.764 26.374 1.00 91.25 238 MET A O 1
ATOM 1972 N N . LEU A 1 239 ? -13.026 -6.905 24.798 1.00 85.00 239 LEU A N 1
ATOM 1973 C CA . LEU A 1 239 ? -14.143 -5.976 24.731 1.00 85.00 239 LEU A CA 1
ATOM 1974 C C . LEU A 1 239 ? -15.111 -6.108 25.911 1.00 85.00 239 LEU A C 1
ATOM 1976 O O . LEU A 1 239 ? -15.711 -5.117 26.326 1.00 85.00 239 LEU A O 1
ATOM 1980 N N . GLU A 1 240 ? -15.209 -7.284 26.529 1.00 84.25 240 GLU A N 1
ATOM 1981 C CA . GLU A 1 240 ? -15.913 -7.434 27.809 1.00 84.25 240 GLU A CA 1
ATOM 1982 C C . GLU A 1 240 ? -15.277 -6.582 28.915 1.00 84.25 240 GLU A C 1
ATOM 1984 O O . GLU A 1 240 ? -15.986 -5.932 29.686 1.00 84.25 240 GLU A O 1
ATOM 1989 N N . LYS A 1 241 ? -13.937 -6.521 28.969 1.00 77.38 241 LYS A N 1
ATOM 1990 C CA . LYS A 1 241 ? -13.219 -5.645 29.913 1.00 77.38 241 LYS A CA 1
ATOM 1991 C C . LYS A 1 241 ? -13.524 -4.173 29.657 1.00 77.38 241 LYS A C 1
ATOM 1993 O O . LYS A 1 241 ? -13.649 -3.405 30.608 1.00 77.38 241 LYS A O 1
ATOM 1998 N N . VAL A 1 242 ? -13.673 -3.780 28.395 1.00 80.25 242 VAL A N 1
ATOM 1999 C CA . VAL A 1 242 ? -14.072 -2.416 28.030 1.00 80.25 242 VAL A CA 1
ATOM 2000 C C . VAL A 1 242 ? -15.486 -2.125 28.499 1.00 80.25 242 VAL A C 1
ATOM 2002 O O . VAL A 1 242 ? -15.681 -1.140 29.194 1.00 80.25 242 VAL A O 1
ATOM 2005 N N . LYS A 1 243 ? -16.457 -3.001 28.218 1.00 72.69 243 LYS A N 1
ATOM 2006 C CA . LYS A 1 243 ? -17.860 -2.816 28.629 1.00 72.69 243 LYS A CA 1
ATOM 2007 C C . LYS A 1 243 ? -18.047 -2.675 30.149 1.00 72.69 243 LYS A C 1
ATOM 2009 O O . LYS A 1 243 ? -19.020 -2.061 30.563 1.00 72.69 243 LYS A O 1
ATOM 2014 N N . LYS A 1 244 ? -17.130 -3.219 30.963 1.00 73.50 244 LYS A N 1
ATOM 2015 C CA . LYS A 1 244 ? -17.108 -3.061 32.432 1.00 73.50 244 LYS A CA 1
ATOM 2016 C C . LYS A 1 244 ? -16.494 -1.736 32.917 1.00 73.50 244 LYS A C 1
ATOM 2018 O O . LYS A 1 244 ? -16.823 -1.297 34.013 1.00 73.50 244 LYS A O 1
ATOM 2023 N N . ASN A 1 245 ? -15.563 -1.154 32.150 1.00 66.81 245 ASN A N 1
ATOM 2024 C CA . ASN A 1 245 ? -14.802 0.058 32.512 1.00 66.81 245 ASN A CA 1
ATOM 2025 C C . ASN A 1 245 ? -15.312 1.330 31.837 1.00 66.81 245 ASN A C 1
ATOM 2027 O O . ASN A 1 245 ? -15.101 2.436 32.333 1.00 66.81 245 ASN A O 1
ATOM 2031 N N . VAL A 1 246 ? -16.019 1.185 30.721 1.00 51.62 246 VAL A N 1
ATOM 2032 C CA . VAL A 1 246 ? -17.083 2.124 30.409 1.00 51.62 246 VAL A CA 1
ATOM 2033 C C . VAL A 1 246 ? -18.015 1.988 31.619 1.00 51.62 246 VAL A C 1
ATOM 2035 O O . VAL A 1 246 ? -18.423 0.857 31.905 1.00 51.62 246 VAL A O 1
ATOM 2038 N N . PRO A 1 247 ? -18.331 3.066 32.371 1.00 41.81 247 PRO A N 1
ATOM 2039 C CA . PRO A 1 247 ? -19.471 3.013 33.283 1.00 41.81 247 PRO A CA 1
ATOM 2040 C C . PRO A 1 247 ? -20.612 2.341 32.515 1.00 41.81 247 PRO A C 1
ATOM 2042 O O . PRO A 1 247 ? -20.625 2.523 31.289 1.00 41.81 247 PRO A O 1
ATOM 2045 N N . PRO A 1 248 ? -21.565 1.606 33.139 1.00 38.62 248 PRO A N 1
ATOM 2046 C CA . PRO A 1 248 ? -22.802 1.308 32.423 1.00 38.62 248 PRO A CA 1
ATOM 2047 C C . PRO A 1 248 ? -23.140 2.618 31.750 1.00 38.62 248 PRO A C 1
ATOM 2049 O O . PRO A 1 248 ? -23.094 3.653 32.431 1.00 38.62 248 PRO A O 1
ATOM 2052 N N . GLN A 1 249 ? -23.221 2.628 30.413 1.00 39.31 249 GLN A N 1
ATOM 2053 C CA . GLN A 1 249 ? -23.720 3.814 29.757 1.00 39.31 249 GLN A CA 1
ATOM 2054 C C . GLN A 1 249 ? -25.024 3.997 30.518 1.00 39.31 249 GLN A C 1
ATOM 2056 O O . GLN A 1 249 ? -25.916 3.170 30.358 1.00 39.31 249 GLN A O 1
ATOM 2061 N N . LYS A 1 250 ? -25.081 4.956 31.471 1.00 32.50 250 LYS A N 1
ATOM 2062 C CA . LYS A 1 250 ? -26.326 5.591 31.886 1.00 32.50 250 LYS A CA 1
ATOM 2063 C C . LYS A 1 250 ? -26.927 5.763 30.543 1.00 32.50 250 LYS A C 1
ATOM 2065 O O . LYS A 1 250 ? -26.243 6.496 29.812 1.00 32.50 250 LYS A O 1
ATOM 2070 N N . ASP A 1 251 ? -27.968 4.975 30.233 1.00 35.22 251 ASP A N 1
ATOM 2071 C CA . ASP A 1 251 ? -28.509 4.835 28.892 1.00 35.22 251 ASP A CA 1
ATOM 2072 C C . ASP A 1 251 ? -28.175 6.139 28.236 1.00 35.22 251 ASP A C 1
ATOM 2074 O O . ASP A 1 251 ? -28.664 7.179 28.708 1.00 35.22 251 ASP A O 1
ATOM 2078 N N . VAL A 1 252 ? -27.158 6.165 27.352 1.00 37.38 252 VAL A N 1
ATOM 2079 C CA . VAL A 1 252 ? -27.031 7.383 26.580 1.00 37.38 252 VAL A CA 1
ATOM 2080 C C . VAL A 1 252 ? -28.337 7.242 25.864 1.00 37.38 252 VAL A C 1
ATOM 2082 O O . VAL A 1 252 ? -28.505 6.327 25.052 1.00 37.38 252 VAL A O 1
ATOM 2085 N N . ILE A 1 253 ? -29.315 8.013 26.335 1.00 41.88 253 ILE A N 1
ATOM 2086 C CA . ILE A 1 253 ? -30.559 8.246 25.672 1.00 41.88 253 ILE A CA 1
ATOM 2087 C C . ILE A 1 253 ? -30.014 8.913 24.421 1.00 41.88 253 ILE A C 1
ATOM 2089 O O . ILE A 1 253 ? -29.883 10.133 24.358 1.00 41.88 253 ILE A O 1
ATOM 2093 N N . HIS A 1 254 ? -29.545 8.088 23.476 1.00 46.69 254 HIS A N 1
ATOM 2094 C CA . HIS A 1 254 ? -29.402 8.403 22.085 1.00 46.69 254 HIS A CA 1
ATOM 2095 C C . HIS A 1 254 ? -30.789 8.895 21.831 1.00 46.69 254 HIS A C 1
ATOM 2097 O O . HIS A 1 254 ? -31.736 8.117 21.965 1.00 46.69 254 HIS A O 1
ATOM 2103 N N . LYS A 1 255 ? -30.906 10.217 21.752 1.00 52.78 255 LYS A N 1
ATOM 2104 C CA . LYS A 1 255 ? -32.172 10.906 21.868 1.00 52.78 255 LYS A CA 1
ATOM 2105 C C . LYS A 1 255 ? -33.043 10.288 20.795 1.00 52.78 255 LYS A C 1
ATOM 2107 O O . LYS A 1 255 ? -32.837 10.585 19.624 1.00 52.78 255 LYS A O 1
ATOM 2112 N N . MET A 1 256 ? -33.914 9.351 21.185 1.00 70.69 256 MET A N 1
ATOM 2113 C CA . MET A 1 256 ? -34.685 8.587 20.222 1.00 70.69 256 MET A CA 1
ATOM 2114 C C . MET A 1 256 ? -35.668 9.596 19.684 1.00 70.69 256 MET A C 1
ATOM 2116 O O . MET A 1 256 ? -36.635 9.962 20.354 1.00 70.69 256 MET A O 1
ATOM 2120 N N . MET A 1 257 ? -35.34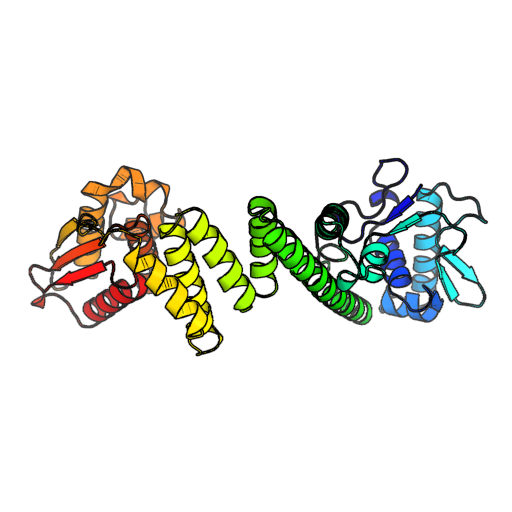5 10.147 18.523 1.00 82.06 257 MET A N 1
ATOM 2121 C CA . MET A 1 257 ? -36.212 11.108 17.885 1.00 82.06 257 MET A CA 1
ATOM 2122 C C . MET A 1 257 ? -37.368 10.303 17.337 1.00 82.06 257 MET A C 1
ATOM 2124 O O . MET A 1 257 ? -37.217 9.551 16.376 1.00 82.06 257 MET A O 1
ATOM 2128 N N . ARG A 1 258 ? -38.492 10.409 18.036 1.00 87.25 258 ARG A N 1
ATOM 2129 C CA . ARG A 1 258 ? -39.734 9.775 17.640 1.00 87.25 258 ARG A CA 1
ATOM 2130 C C . ARG A 1 258 ? -40.478 10.710 16.709 1.00 87.25 258 ARG A C 1
ATOM 2132 O O . ARG A 1 258 ? -40.701 11.874 17.046 1.00 87.25 258 ARG A O 1
ATOM 2139 N N . PHE A 1 259 ? -40.844 10.187 15.555 1.00 90.31 259 PHE A N 1
ATOM 2140 C CA . PHE A 1 259 ? -41.681 10.861 14.584 1.00 90.31 259 PHE A CA 1
ATOM 2141 C C . PHE A 1 259 ? -42.908 10.002 14.336 1.00 90.31 259 PHE A C 1
ATOM 2143 O O . PHE A 1 259 ? -42.796 8.799 14.114 1.00 90.31 259 PHE A O 1
ATOM 2150 N N . GLU A 1 260 ? -44.071 10.633 14.364 1.00 91.00 260 GLU A N 1
ATOM 21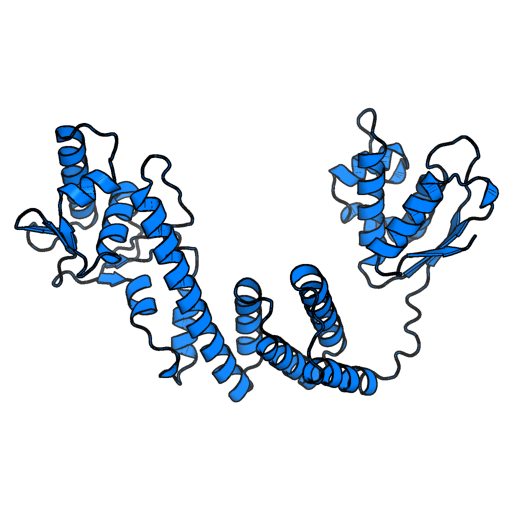51 C CA . GLU A 1 260 ? -45.290 10.032 13.849 1.00 91.00 260 GLU A CA 1
ATOM 2152 C C . GLU A 1 260 ? -45.373 10.361 12.357 1.00 91.00 260 GLU A C 1
ATOM 2154 O O . GLU A 1 260 ? -45.208 11.518 11.960 1.00 91.00 260 GLU A O 1
ATOM 2159 N N . VAL A 1 261 ? -45.581 9.344 11.530 1.00 92.94 261 VAL A N 1
ATOM 2160 C CA . VAL A 1 261 ? -45.761 9.481 10.083 1.00 92.94 261 VAL A CA 1
ATOM 2161 C C . VAL A 1 261 ? -47.070 8.827 9.683 1.00 92.94 261 VAL A C 1
ATOM 2163 O O . VAL A 1 261 ? -47.547 7.903 10.348 1.00 92.94 261 VAL A O 1
ATOM 2166 N N . ARG A 1 262 ? -47.652 9.289 8.580 1.00 90.88 262 ARG A N 1
ATOM 2167 C CA . ARG A 1 262 ? -48.872 8.690 8.032 1.00 90.88 262 ARG A CA 1
ATOM 2168 C C . ARG A 1 262 ? -48.667 8.239 6.599 1.00 90.88 262 ARG A C 1
ATOM 2170 O O . ARG A 1 262 ? -48.009 8.912 5.809 1.00 90.88 262 ARG A O 1
ATOM 2177 N N . ALA A 1 263 ? -49.262 7.106 6.261 1.00 90.94 263 ALA A N 1
ATOM 2178 C CA . ALA A 1 263 ? -49.406 6.652 4.887 1.00 90.94 263 ALA A CA 1
ATOM 2179 C C . ALA A 1 263 ? -50.720 7.179 4.288 1.00 90.94 263 ALA A C 1
ATOM 2181 O O . ALA A 1 263 ? -51.648 7.541 5.013 1.00 90.94 263 ALA A O 1
ATOM 2182 N N . ILE A 1 264 ? -50.813 7.233 2.960 1.00 88.56 264 ILE A N 1
ATOM 2183 C CA . ILE A 1 264 ? -52.070 7.508 2.256 1.00 88.56 264 ILE A CA 1
ATOM 2184 C C . ILE A 1 264 ? -52.283 6.377 1.261 1.00 88.56 264 ILE A C 1
ATOM 2186 O O . ILE A 1 264 ? -51.466 6.171 0.361 1.00 88.56 264 ILE A O 1
ATOM 2190 N N . THR A 1 265 ? -53.385 5.651 1.420 1.00 85.12 265 THR A N 1
ATOM 2191 C CA . THR A 1 265 ? -53.748 4.540 0.541 1.00 85.12 265 THR A CA 1
ATOM 2192 C C . THR A 1 265 ? -53.814 5.012 -0.912 1.00 85.12 265 THR A C 1
ATOM 2194 O O . THR A 1 265 ? -54.482 5.995 -1.225 1.00 85.12 265 THR A O 1
ATOM 2197 N N . GLY A 1 266 ? -53.104 4.319 -1.804 1.00 82.12 266 GLY A N 1
ATOM 2198 C CA . GLY A 1 266 ? -53.037 4.659 -3.230 1.00 82.12 266 GLY A CA 1
ATOM 2199 C C . GLY A 1 266 ? -51.995 5.721 -3.603 1.00 82.12 266 GLY A C 1
ATOM 2200 O O . GLY A 1 266 ? -51.752 5.915 -4.792 1.00 82.12 266 GLY A O 1
ATOM 2201 N N . VAL A 1 267 ? -51.328 6.364 -2.635 1.00 88.00 267 VAL A N 1
ATOM 2202 C CA . VAL A 1 267 ? -50.239 7.321 -2.901 1.00 88.00 267 VAL A CA 1
ATOM 2203 C C . VAL A 1 267 ? -48.896 6.688 -2.560 1.00 88.00 267 VAL A C 1
ATOM 2205 O O . VAL A 1 267 ? -48.513 6.537 -1.398 1.00 88.00 267 VAL A O 1
ATOM 2208 N N . LYS A 1 268 ? -48.158 6.327 -3.606 1.00 86.75 268 LYS A N 1
ATOM 2209 C CA . LYS A 1 268 ? -46.874 5.636 -3.498 1.00 86.75 268 LYS A CA 1
ATOM 2210 C C . LYS A 1 268 ? -45.852 6.448 -2.695 1.00 86.75 268 LYS A C 1
ATOM 2212 O O . LYS A 1 268 ? -45.668 7.635 -2.949 1.00 86.75 268 LYS A O 1
ATOM 2217 N N . PHE A 1 269 ? -45.183 5.797 -1.741 1.00 89.69 269 PHE A N 1
ATOM 2218 C CA . PHE A 1 269 ? -44.100 6.360 -0.917 1.00 89.69 269 PHE A CA 1
ATOM 2219 C C . PHE A 1 269 ? -44.441 7.634 -0.129 1.00 89.69 269 PHE A C 1
ATOM 2221 O O . PHE A 1 269 ? -43.538 8.304 0.376 1.00 89.69 269 PHE A O 1
ATOM 2228 N N . TYR A 1 270 ? -45.723 7.971 0.041 1.00 91.62 270 TYR A N 1
ATOM 2229 C CA . TYR A 1 270 ? -46.105 9.167 0.793 1.00 91.62 270 TYR A CA 1
ATOM 2230 C C . TYR A 1 270 ? -45.575 9.136 2.235 1.00 91.62 270 TYR A C 1
ATOM 2232 O O . TYR A 1 270 ? -45.057 10.136 2.728 1.00 91.62 270 TYR A O 1
ATOM 2240 N N . TRP A 1 271 ? -45.617 7.971 2.888 1.00 93.00 271 TRP A N 1
ATOM 2241 C CA . TRP A 1 271 ? -45.077 7.796 4.239 1.00 93.00 271 TRP A CA 1
ATOM 2242 C C . TRP A 1 271 ? -43.561 8.057 4.305 1.00 93.00 271 TRP A C 1
ATOM 2244 O O . TRP A 1 271 ? -43.078 8.605 5.294 1.00 93.00 271 TRP A O 1
ATOM 2254 N N . ILE A 1 272 ? -42.810 7.742 3.240 1.00 94.31 272 ILE A N 1
ATOM 2255 C CA . ILE A 1 272 ? -41.374 8.047 3.122 1.00 94.31 272 ILE A CA 1
ATOM 2256 C C . ILE A 1 272 ? -41.176 9.557 2.977 1.00 94.31 272 ILE A C 1
ATOM 2258 O O . ILE A 1 272 ? -40.329 10.144 3.652 1.00 94.31 272 ILE A O 1
ATOM 2262 N N . ALA A 1 273 ? -41.973 10.210 2.127 1.00 93.50 273 ALA A N 1
ATOM 2263 C CA . ALA A 1 273 ? -41.928 11.661 1.962 1.00 93.50 273 ALA A CA 1
ATOM 2264 C C . ALA A 1 273 ? -42.227 12.396 3.282 1.00 93.50 273 ALA A C 1
ATOM 2266 O O . ALA A 1 273 ? -41.561 13.389 3.603 1.00 93.50 273 ALA A O 1
ATOM 2267 N N . ASP A 1 274 ? -43.189 11.895 4.060 1.00 92.94 274 ASP A N 1
ATOM 2268 C CA . ASP A 1 274 ? -43.554 12.414 5.378 1.00 92.94 274 ASP A CA 1
ATOM 2269 C C . ASP A 1 274 ? -42.463 12.151 6.434 1.00 92.94 274 ASP A C 1
ATOM 2271 O O . ASP A 1 274 ? -42.072 13.045 7.187 1.00 92.94 274 ASP A O 1
ATOM 2275 N N . MET A 1 275 ? -41.870 10.957 6.428 1.00 95.00 275 MET A N 1
ATOM 2276 C CA . MET A 1 275 ? -40.720 10.604 7.263 1.00 95.00 275 MET A CA 1
ATOM 2277 C C . MET A 1 275 ? -39.530 11.543 7.028 1.00 95.00 275 MET A C 1
ATOM 2279 O O . MET A 1 275 ? -38.991 12.115 7.979 1.00 95.00 275 MET A O 1
ATOM 2283 N N . ILE A 1 276 ? -39.151 11.767 5.765 1.00 94.44 276 ILE A N 1
ATOM 2284 C CA . ILE A 1 276 ? -38.065 12.688 5.402 1.00 94.44 276 ILE A CA 1
ATOM 2285 C C . ILE A 1 276 ? -38.396 14.107 5.874 1.00 94.44 276 ILE A C 1
ATOM 2287 O O . ILE A 1 276 ? -37.549 14.771 6.474 1.00 94.44 276 ILE A O 1
ATOM 2291 N N . ARG A 1 277 ? -39.635 14.573 5.661 1.00 93.62 277 ARG A N 1
ATOM 2292 C CA . ARG A 1 277 ? -40.100 15.893 6.121 1.00 93.62 277 ARG A CA 1
ATOM 2293 C C . ARG A 1 277 ? -39.902 16.075 7.623 1.00 93.62 277 ARG A C 1
ATOM 2295 O O . ARG A 1 277 ? -39.396 17.116 8.052 1.00 93.62 277 ARG A O 1
ATOM 2302 N N . ASN A 1 278 ? -40.305 15.074 8.399 1.00 92.19 278 ASN A N 1
ATOM 2303 C CA . ASN A 1 278 ? -40.249 15.090 9.853 1.00 92.19 278 ASN A CA 1
ATOM 2304 C C . ASN A 1 278 ? -38.807 15.065 10.370 1.00 92.19 278 ASN A C 1
ATOM 2306 O O . ASN A 1 278 ? -38.449 15.905 11.199 1.00 92.19 278 ASN A O 1
ATOM 2310 N N . ILE A 1 279 ? -37.946 14.212 9.811 1.00 91.81 279 ILE A N 1
ATOM 2311 C CA . ILE A 1 279 ? -36.520 14.159 10.169 1.00 91.81 279 ILE A CA 1
ATOM 2312 C C . ILE A 1 279 ? -35.831 15.489 9.830 1.00 91.81 279 ILE A C 1
ATOM 2314 O O . ILE A 1 279 ? -35.162 16.090 10.678 1.00 91.81 279 ILE A O 1
ATOM 2318 N N . LEU A 1 280 ? -36.055 16.014 8.622 1.00 90.06 280 LEU A N 1
ATOM 2319 C CA . LEU A 1 280 ? -35.493 17.297 8.204 1.00 90.06 280 LEU A CA 1
ATOM 2320 C C . LEU A 1 280 ? -35.986 18.457 9.073 1.00 90.06 280 LEU A C 1
ATOM 2322 O O . LEU A 1 280 ? -35.208 19.361 9.347 1.00 90.06 280 LEU A O 1
ATOM 2326 N N . SER A 1 281 ? -37.221 18.435 9.584 1.00 88.94 281 SER A N 1
ATOM 2327 C CA . SER A 1 281 ? -37.712 19.497 10.480 1.00 88.94 281 SER A CA 1
ATOM 2328 C C . SER A 1 281 ? -36.852 19.685 11.740 1.00 88.94 281 SER A C 1
ATOM 2330 O O . SER A 1 281 ? -36.810 20.781 12.297 1.00 88.94 281 SER A O 1
ATOM 2332 N N . LYS A 1 282 ? -36.144 18.632 12.173 1.00 85.44 282 LYS A N 1
ATOM 2333 C CA . LYS A 1 282 ? -35.248 18.655 13.335 1.00 85.44 282 LYS A CA 1
ATOM 2334 C C . LYS A 1 282 ? -33.773 18.759 12.956 1.00 85.44 282 LYS A C 1
ATOM 2336 O O . LYS A 1 282 ? -33.018 19.384 13.693 1.00 85.44 282 LYS A O 1
ATOM 2341 N N . LYS A 1 283 ? -33.372 18.178 11.820 1.00 82.75 283 LYS A N 1
ATOM 2342 C CA . LYS A 1 283 ? -31.964 18.015 11.421 1.00 82.75 283 LYS A CA 1
ATOM 2343 C C . LYS A 1 283 ? -31.577 18.679 10.095 1.00 82.75 283 LYS A C 1
ATOM 2345 O O . LYS A 1 283 ? -30.537 18.361 9.528 1.00 82.75 283 LYS A O 1
ATOM 2350 N N . TYR A 1 284 ? -32.372 19.628 9.595 1.00 82.31 284 TYR A N 1
ATOM 2351 C CA . TYR A 1 284 ? -32.158 20.246 8.278 1.00 82.31 284 TYR A CA 1
ATOM 2352 C C . TYR A 1 284 ? -30.717 20.731 8.047 1.00 82.31 284 TYR A C 1
ATOM 2354 O O . TYR A 1 284 ? -30.085 20.358 7.062 1.00 82.31 284 TYR A O 1
ATOM 2362 N N . LYS A 1 285 ? -30.191 21.547 8.973 1.00 79.25 285 LYS A N 1
ATOM 2363 C CA . LYS A 1 285 ? -28.867 22.182 8.847 1.00 79.25 285 LYS A CA 1
ATOM 2364 C C . LYS A 1 285 ? -27.705 21.180 8.892 1.00 79.25 285 LYS A C 1
ATOM 2366 O O . LYS A 1 285 ? -26.648 21.478 8.356 1.00 79.25 285 LYS A O 1
ATOM 2371 N N . GLU A 1 286 ? -27.907 20.026 9.522 1.00 81.00 286 GLU A N 1
ATOM 2372 C CA . GLU A 1 286 ? -26.908 18.960 9.670 1.00 81.00 286 GLU A CA 1
ATOM 2373 C C . GLU A 1 286 ? -26.927 18.011 8.460 1.00 81.00 286 GLU A C 1
ATOM 2375 O O . GLU A 1 286 ? -25.884 17.665 7.904 1.00 81.00 286 GLU A O 1
ATOM 2380 N N . LEU A 1 287 ? -28.125 17.619 8.013 1.00 82.12 287 LEU A N 1
ATOM 2381 C CA . LEU A 1 287 ? -28.284 16.569 7.009 1.00 82.12 287 LEU A CA 1
ATOM 2382 C C . LEU A 1 287 ? -28.155 17.070 5.577 1.00 82.12 287 LEU A C 1
ATOM 2384 O O . LEU A 1 287 ? -27.472 16.434 4.781 1.00 82.12 287 LEU A O 1
ATOM 2388 N N . ILE A 1 288 ? -28.770 18.202 5.229 1.00 85.19 288 ILE A N 1
ATOM 2389 C CA . ILE A 1 288 ? -28.806 18.668 3.833 1.00 85.19 288 ILE A CA 1
ATOM 2390 C C . ILE A 1 288 ? -27.406 18.865 3.225 1.00 85.19 288 ILE A C 1
ATOM 2392 O O . ILE A 1 288 ? -27.202 18.400 2.098 1.00 85.19 288 ILE A O 1
ATOM 2396 N N . PRO A 1 289 ? -26.426 19.476 3.926 1.00 85.81 289 PRO A N 1
ATOM 2397 C CA . PRO A 1 289 ? -25.065 19.601 3.400 1.00 85.81 289 PRO A CA 1
ATOM 2398 C C . PRO A 1 289 ? -24.360 18.252 3.209 1.00 85.81 289 PRO A C 1
ATOM 2400 O O . PRO A 1 289 ? -23.535 18.121 2.310 1.00 85.81 289 PRO A O 1
ATOM 2403 N N . SER A 1 290 ? -24.704 17.260 4.034 1.00 85.50 290 SER A N 1
ATOM 2404 C CA . SER A 1 290 ? -24.055 15.945 4.090 1.00 85.50 290 SER A CA 1
ATOM 2405 C C . SER A 1 290 ? -24.594 14.957 3.049 1.00 85.50 290 SER A C 1
ATOM 2407 O O . SER A 1 290 ? -23.921 13.986 2.715 1.00 85.50 290 SER A O 1
ATOM 2409 N N . ILE A 1 291 ? -25.801 15.188 2.523 1.00 84.00 291 ILE A N 1
ATOM 2410 C CA . ILE A 1 291 ? -26.402 14.333 1.492 1.00 84.00 291 ILE A CA 1
ATOM 2411 C C . ILE A 1 291 ? -25.726 14.614 0.138 1.00 84.00 291 ILE A C 1
ATOM 2413 O O . ILE A 1 291 ? -25.716 15.779 -0.287 1.00 84.00 291 ILE A O 1
ATOM 2417 N N . PRO A 1 292 ? -25.221 13.584 -0.575 1.00 86.88 292 PRO A N 1
ATOM 2418 C CA . PRO A 1 292 ? -24.667 13.732 -1.920 1.00 86.88 292 PRO A CA 1
ATOM 2419 C C . PRO A 1 292 ? -25.643 14.425 -2.876 1.00 86.88 292 PRO A C 1
ATOM 2421 O O . PRO A 1 292 ? -26.852 14.202 -2.809 1.00 86.88 292 PRO A O 1
ATOM 2424 N N . LYS A 1 293 ? -25.128 15.250 -3.795 1.00 86.19 293 LYS A N 1
ATOM 2425 C CA . LYS A 1 293 ? -25.952 16.052 -4.718 1.00 86.19 293 LYS A CA 1
ATOM 2426 C C . LYS A 1 293 ? -26.963 15.200 -5.503 1.00 86.19 293 LYS A C 1
ATOM 2428 O O . LYS A 1 293 ? -28.133 15.554 -5.566 1.00 86.19 293 LYS A O 1
ATOM 2433 N N . GLU A 1 294 ? -26.531 14.058 -6.024 1.00 85.25 294 GLU A N 1
ATOM 2434 C CA . GLU A 1 294 ? -27.364 13.145 -6.822 1.00 85.25 294 GLU A CA 1
ATOM 2435 C C . GLU A 1 294 ? -28.501 12.517 -6.002 1.00 85.25 294 GLU A C 1
ATOM 2437 O O . GLU A 1 294 ? -29.644 12.435 -6.459 1.00 85.25 294 GLU A O 1
ATOM 2442 N N . ALA A 1 295 ? -28.212 12.121 -4.758 1.00 84.88 295 ALA A N 1
ATOM 2443 C CA . ALA A 1 295 ? -29.223 11.640 -3.822 1.00 84.88 295 ALA A CA 1
ATOM 2444 C C . ALA A 1 295 ? -30.199 12.767 -3.459 1.00 84.88 295 ALA A C 1
ATOM 2446 O O . ALA A 1 295 ? -31.402 12.548 -3.388 1.00 84.88 295 ALA A O 1
ATOM 2447 N N . ARG A 1 296 ? -29.705 13.996 -3.294 1.00 88.94 296 ARG A N 1
ATOM 2448 C CA . ARG A 1 296 ? -30.517 15.172 -2.970 1.00 88.94 296 ARG A CA 1
ATOM 2449 C C . ARG A 1 296 ? -31.530 15.512 -4.071 1.00 88.94 296 ARG A C 1
ATOM 2451 O O . ARG A 1 296 ? -32.692 15.755 -3.758 1.00 88.94 296 ARG A O 1
ATOM 2458 N N . GLU A 1 297 ? -31.106 15.487 -5.332 1.00 88.06 297 GLU A N 1
ATOM 2459 C CA . GLU A 1 297 ? -31.975 15.686 -6.505 1.00 88.06 297 GLU A CA 1
ATOM 2460 C C . GLU A 1 297 ? -33.012 14.564 -6.633 1.00 88.06 297 GLU A C 1
ATOM 2462 O O . GLU A 1 297 ? -34.185 14.815 -6.898 1.00 88.06 297 GLU A O 1
ATOM 2467 N N . THR A 1 298 ? -32.601 13.324 -6.358 1.00 88.81 298 THR A N 1
ATOM 2468 C CA . THR A 1 298 ? -33.494 12.158 -6.360 1.00 88.81 298 THR A CA 1
ATOM 2469 C C . THR A 1 298 ? -34.550 12.262 -5.250 1.00 88.81 298 THR A C 1
ATOM 2471 O O . THR A 1 298 ? -35.736 12.060 -5.492 1.00 88.81 298 THR A O 1
ATOM 2474 N N . LEU A 1 299 ? -34.152 12.638 -4.031 1.00 91.31 299 LEU A N 1
ATOM 2475 C CA . LEU A 1 299 ? -35.067 12.825 -2.899 1.00 91.31 299 LEU A CA 1
ATOM 2476 C C . LEU A 1 299 ? -35.999 14.025 -3.089 1.00 91.31 299 LEU A C 1
ATOM 2478 O O . LEU A 1 299 ? -37.101 14.018 -2.542 1.00 91.31 299 LEU A O 1
ATOM 2482 N N . ALA A 1 300 ? -35.591 15.037 -3.861 1.00 91.06 300 ALA A N 1
ATOM 2483 C CA . ALA A 1 300 ? -36.431 16.188 -4.189 1.00 91.06 300 ALA A CA 1
ATOM 2484 C C . ALA A 1 300 ? -37.692 15.801 -4.978 1.00 91.06 300 ALA A C 1
ATOM 2486 O O . ALA A 1 300 ? -38.690 16.514 -4.894 1.00 91.06 300 ALA A O 1
ATOM 2487 N N . TYR A 1 301 ? -37.678 14.653 -5.669 1.00 89.81 301 TYR A N 1
ATOM 2488 C CA . TYR A 1 301 ? -38.866 14.073 -6.299 1.00 89.81 301 TYR A CA 1
ATOM 2489 C C . TYR A 1 301 ? -39.959 13.714 -5.275 1.00 89.81 301 TYR A C 1
ATOM 2491 O O . TYR A 1 301 ? -41.140 13.912 -5.541 1.00 89.81 301 TYR A O 1
ATOM 2499 N N . LEU A 1 302 ? -39.578 13.236 -4.081 1.00 87.25 302 LEU A N 1
ATOM 2500 C CA . LEU A 1 302 ? -40.514 12.935 -2.987 1.00 87.25 302 LEU A CA 1
ATOM 2501 C C . LEU A 1 302 ? -40.748 14.119 -2.047 1.00 87.25 302 LEU A C 1
ATOM 2503 O O . LEU A 1 302 ? -41.843 14.289 -1.513 1.00 87.25 302 LEU A O 1
ATOM 2507 N N . GLN A 1 303 ? -39.702 14.896 -1.765 1.00 90.19 303 GLN A N 1
ATOM 2508 C CA . GLN A 1 303 ? -39.712 15.902 -0.713 1.00 90.19 303 GLN A CA 1
ATOM 2509 C C . GLN A 1 303 ? -38.961 17.158 -1.155 1.00 90.19 303 GLN A C 1
ATOM 2511 O O . GLN A 1 303 ? -37.735 17.221 -1.083 1.00 90.19 303 GLN A O 1
ATOM 2516 N N . TYR A 1 304 ? -39.710 18.199 -1.534 1.00 85.69 304 TYR A N 1
ATOM 2517 C CA . TYR A 1 304 ? -39.181 19.465 -2.070 1.00 85.69 304 TYR A CA 1
ATOM 2518 C C . TYR A 1 304 ? -38.139 20.150 -1.166 1.00 85.69 304 TYR A C 1
ATOM 2520 O O . TYR A 1 304 ? -37.301 20.913 -1.638 1.00 85.69 304 TYR A O 1
ATOM 2528 N N . ARG A 1 305 ? -38.150 19.869 0.145 1.00 86.38 305 ARG A N 1
ATOM 2529 C CA . ARG A 1 305 ? -37.148 20.375 1.099 1.00 86.38 305 ARG A CA 1
ATOM 2530 C C . ARG A 1 305 ? -35.737 19.836 0.852 1.00 86.38 305 ARG A C 1
ATOM 2532 O O . ARG A 1 305 ? -34.791 20.380 1.410 1.00 86.38 305 ARG A O 1
ATOM 2539 N N . CYS A 1 306 ? -35.590 18.781 0.056 1.00 85.19 306 CYS A N 1
ATOM 2540 C CA . CYS A 1 306 ? -34.291 18.251 -0.327 1.00 85.19 306 CYS A CA 1
ATOM 2541 C C . CYS A 1 306 ? -33.629 19.107 -1.416 1.00 85.19 306 CYS A C 1
ATOM 2543 O O . CYS A 1 306 ? -32.415 19.247 -1.388 1.00 85.19 306 CYS A O 1
ATOM 2545 N N . GLY A 1 307 ? -34.373 19.748 -2.323 1.00 84.25 307 GLY A N 1
ATOM 2546 C CA . GLY A 1 307 ? -33.790 20.580 -3.381 1.00 84.25 307 GLY A CA 1
ATOM 2547 C C . GLY A 1 307 ? -34.670 20.687 -4.624 1.00 84.25 307 GLY A C 1
ATOM 2548 O O . GLY A 1 307 ? -35.885 20.522 -4.550 1.00 84.25 307 GLY A O 1
ATOM 2549 N N . GLY A 1 308 ? -34.045 20.975 -5.769 1.00 79.38 308 GLY A N 1
ATOM 2550 C CA . GLY A 1 308 ? -34.696 20.938 -7.081 1.00 79.38 308 GLY A CA 1
ATOM 2551 C C . GLY A 1 308 ? -34.711 19.524 -7.664 1.00 79.38 308 GLY A C 1
ATOM 2552 O O . GLY A 1 308 ? -33.783 18.752 -7.433 1.00 79.38 308 GLY A O 1
ATOM 2553 N N . THR A 1 309 ? -35.764 19.196 -8.411 1.00 72.69 309 THR A N 1
ATOM 2554 C CA . THR A 1 309 ? -35.910 17.912 -9.112 1.00 72.69 309 THR A CA 1
ATOM 2555 C C . THR A 1 309 ? -35.557 18.044 -10.596 1.00 72.69 309 THR A C 1
ATOM 2557 O O . THR A 1 309 ? -35.774 19.099 -11.199 1.00 72.69 309 THR A O 1
ATOM 2560 N N . HIS A 1 310 ? -35.052 16.964 -11.194 1.00 65.12 310 HIS A N 1
ATOM 2561 C CA . HIS A 1 310 ? -34.788 16.855 -12.627 1.00 65.12 310 HIS A CA 1
ATOM 2562 C C . HIS A 1 310 ? -35.396 15.559 -13.181 1.00 65.12 310 HIS A C 1
ATOM 2564 O O . HIS A 1 310 ? -34.786 14.497 -13.107 1.00 65.12 310 HIS A O 1
ATOM 2570 N N . GLY A 1 311 ? -36.587 15.671 -13.775 1.00 75.94 311 GLY A N 1
ATOM 2571 C CA . GLY A 1 311 ? -37.228 14.585 -14.521 1.00 75.94 311 GLY A CA 1
ATOM 2572 C C . GLY A 1 311 ? -37.879 13.497 -13.661 1.00 75.94 311 GLY A C 1
ATOM 2573 O O . GLY A 1 311 ? -38.093 13.656 -12.459 1.00 75.94 311 GLY A O 1
ATOM 2574 N N . GLU A 1 312 ? -38.248 12.399 -14.318 1.00 79.88 312 GLU A N 1
ATOM 2575 C CA . GLU A 1 312 ? -38.827 11.221 -13.672 1.00 79.88 312 GLU A CA 1
ATOM 2576 C C . GLU A 1 312 ? -37.751 10.377 -12.979 1.00 79.88 312 GLU A C 1
ATOM 2578 O O . GLU A 1 312 ? -36.635 10.214 -13.476 1.00 79.88 312 GLU A O 1
ATOM 2583 N N . VAL A 1 313 ? -38.102 9.810 -11.824 1.00 85.94 313 VAL A N 1
ATOM 2584 C CA . VAL A 1 313 ? -37.208 8.994 -10.999 1.00 85.94 313 VAL A CA 1
ATOM 2585 C C . VAL A 1 313 ? -37.812 7.603 -10.837 1.00 85.94 313 VAL A C 1
ATOM 2587 O O . VAL A 1 313 ? -38.942 7.458 -10.380 1.00 85.94 313 VAL A O 1
ATOM 2590 N N . SER A 1 314 ? -37.046 6.565 -11.177 1.00 90.38 314 SER A N 1
ATOM 2591 C CA . SER A 1 314 ? -37.443 5.172 -10.939 1.00 90.38 314 SER A CA 1
ATOM 2592 C C . SER A 1 314 ? -37.503 4.845 -9.443 1.00 90.38 314 SER A C 1
ATOM 2594 O O . SER A 1 314 ? -36.647 5.315 -8.690 1.00 90.38 314 SER A O 1
ATOM 2596 N N . ASP A 1 315 ? -38.378 3.921 -9.041 1.00 88.88 315 ASP A N 1
ATOM 2597 C CA . ASP A 1 315 ? -38.479 3.453 -7.650 1.00 88.88 315 ASP A CA 1
ATOM 2598 C C . ASP A 1 315 ? -37.146 2.982 -7.064 1.00 88.88 315 ASP A C 1
ATOM 2600 O O . ASP A 1 315 ? -36.808 3.346 -5.946 1.00 88.88 315 ASP A O 1
ATOM 2604 N N . ALA A 1 316 ? -36.361 2.204 -7.816 1.00 86.94 316 ALA A N 1
ATOM 2605 C CA . ALA A 1 316 ? -35.096 1.655 -7.325 1.00 86.94 316 ALA A CA 1
ATOM 2606 C C . ALA A 1 316 ? -34.112 2.767 -6.924 1.00 86.94 316 ALA A C 1
ATOM 2608 O O . ALA A 1 316 ? -33.584 2.770 -5.813 1.00 86.94 316 ALA A O 1
ATOM 2609 N N . ARG A 1 317 ? -33.935 3.759 -7.807 1.00 87.00 317 ARG A N 1
ATOM 2610 C CA . ARG A 1 317 ? -33.104 4.943 -7.545 1.00 87.00 317 ARG A CA 1
ATOM 2611 C C . ARG A 1 317 ? -33.623 5.744 -6.355 1.00 87.00 317 ARG A C 1
ATOM 2613 O O . ARG A 1 317 ? -32.839 6.259 -5.562 1.00 87.00 317 ARG A O 1
ATOM 2620 N N . LEU A 1 318 ? -34.942 5.836 -6.223 1.00 90.75 318 LEU A N 1
ATOM 2621 C CA . LEU A 1 318 ? -35.568 6.545 -5.123 1.00 90.75 318 LEU A CA 1
ATOM 2622 C C . LEU A 1 318 ? -35.302 5.866 -3.777 1.00 90.75 318 LEU A C 1
ATOM 2624 O O . LEU A 1 318 ? -34.897 6.537 -2.831 1.00 90.75 318 LEU A O 1
ATOM 2628 N N . ILE A 1 319 ? -35.474 4.545 -3.698 1.00 92.56 319 ILE A N 1
ATOM 2629 C CA . ILE A 1 319 ? -35.215 3.778 -2.475 1.00 92.56 319 ILE A CA 1
ATOM 2630 C C . ILE A 1 319 ? -33.732 3.822 -2.093 1.00 92.56 319 ILE A C 1
ATOM 2632 O O . ILE A 1 319 ? -33.422 4.007 -0.919 1.00 92.56 319 ILE A O 1
ATOM 2636 N N . ASP A 1 320 ? -32.812 3.750 -3.053 1.00 87.88 320 ASP A N 1
ATOM 2637 C CA . ASP A 1 320 ? -31.374 3.874 -2.780 1.00 87.88 320 ASP A CA 1
ATOM 2638 C C . ASP A 1 320 ? -31.003 5.245 -2.173 1.00 87.88 320 ASP A C 1
ATOM 2640 O O . ASP A 1 320 ? -30.286 5.345 -1.167 1.00 87.88 320 ASP A O 1
ATOM 2644 N N . ALA A 1 321 ? -31.592 6.322 -2.701 1.00 89.94 321 ALA A N 1
ATOM 2645 C CA . ALA A 1 321 ? -31.420 7.660 -2.142 1.00 89.94 321 ALA A CA 1
ATOM 2646 C C . ALA A 1 321 ? -32.025 7.788 -0.729 1.00 89.94 321 ALA A C 1
ATOM 2648 O O . ALA A 1 321 ? -31.451 8.461 0.133 1.00 89.94 321 ALA A O 1
ATOM 2649 N N . VAL A 1 322 ? -33.150 7.115 -0.459 1.00 94.06 322 VAL A N 1
ATOM 2650 C CA . VAL A 1 322 ? -33.772 7.047 0.877 1.00 94.06 322 VAL A CA 1
ATOM 2651 C C . VAL A 1 322 ? -32.874 6.302 1.865 1.00 94.06 322 VAL A C 1
ATOM 2653 O O . VAL A 1 322 ? -32.682 6.778 2.984 1.00 94.06 322 VAL A O 1
ATOM 2656 N N . LEU A 1 323 ? -32.265 5.183 1.464 1.00 90.56 323 LEU A N 1
ATOM 2657 C CA . LEU A 1 323 ? -31.312 4.453 2.305 1.00 90.56 323 LEU A CA 1
ATOM 2658 C C . LEU A 1 323 ? -30.099 5.319 2.646 1.00 90.56 323 LEU A C 1
ATOM 2660 O O . LEU A 1 323 ? -29.705 5.397 3.809 1.00 90.56 323 LEU A O 1
ATOM 2664 N N . THR A 1 324 ? -29.552 6.029 1.657 1.00 87.19 324 THR A N 1
ATOM 2665 C CA . THR A 1 324 ? -28.454 6.985 1.863 1.00 87.19 324 THR A CA 1
ATOM 2666 C C . THR A 1 324 ? -28.837 8.067 2.875 1.00 87.19 324 THR A C 1
ATOM 2668 O O . THR A 1 324 ? -28.091 8.331 3.819 1.00 87.19 324 THR A O 1
ATOM 2671 N N . PHE A 1 325 ? -30.026 8.657 2.727 1.00 92.50 325 PHE A N 1
ATOM 2672 C CA . PHE A 1 325 ? -30.552 9.653 3.661 1.00 92.50 325 PHE A CA 1
ATOM 2673 C C . PHE A 1 325 ? -30.650 9.115 5.091 1.00 92.50 325 PHE A C 1
ATOM 2675 O O . PHE A 1 325 ? -30.191 9.760 6.032 1.00 92.50 325 PHE A O 1
ATOM 2682 N N . VAL A 1 326 ? -31.230 7.928 5.256 1.00 90.50 326 VAL A N 1
ATOM 2683 C CA . VAL A 1 326 ? -31.454 7.312 6.565 1.00 90.50 326 VAL A CA 1
ATOM 2684 C C . VAL A 1 326 ? -30.136 6.912 7.238 1.00 90.50 326 VAL A C 1
ATOM 2686 O O . VAL A 1 326 ? -29.965 7.148 8.435 1.00 90.50 326 VAL A O 1
ATOM 2689 N N . MET A 1 327 ? -29.165 6.381 6.488 1.00 85.38 327 MET A N 1
ATOM 2690 C CA . MET A 1 327 ? -27.832 6.074 7.021 1.00 85.38 327 MET A CA 1
ATOM 2691 C C . MET A 1 327 ? -27.127 7.332 7.547 1.00 85.38 327 MET A C 1
ATOM 2693 O O . MET A 1 327 ? -26.542 7.297 8.631 1.00 85.38 327 MET A O 1
ATOM 2697 N N . LEU A 1 328 ? -27.234 8.455 6.828 1.00 84.44 328 LEU A N 1
ATOM 2698 C CA . LEU A 1 328 ? -26.710 9.751 7.272 1.00 84.44 328 LEU A CA 1
ATOM 2699 C C . LEU A 1 328 ? -27.481 10.300 8.480 1.00 84.44 328 LEU A C 1
ATOM 2701 O O . LEU A 1 328 ? -26.880 10.830 9.409 1.00 84.44 328 LEU A O 1
ATOM 2705 N N . ALA A 1 329 ? -28.802 10.124 8.526 1.00 86.00 329 ALA A N 1
ATOM 2706 C CA . ALA A 1 329 ? -29.614 10.531 9.673 1.00 86.00 329 ALA A CA 1
ATOM 2707 C C . ALA A 1 329 ? -29.179 9.841 10.983 1.00 86.00 329 ALA A C 1
ATOM 2709 O O . ALA A 1 329 ? -29.278 10.443 12.059 1.00 86.00 329 ALA A O 1
ATOM 2710 N N . CYS A 1 330 ? -28.630 8.626 10.875 1.00 82.62 330 CYS A N 1
ATOM 2711 C CA . CYS A 1 330 ? -28.138 7.799 11.978 1.00 82.62 330 CYS A CA 1
ATOM 2712 C C . CYS A 1 330 ? -26.601 7.811 12.166 1.00 82.62 330 CYS A C 1
ATOM 2714 O O . CYS A 1 330 ? -26.085 7.091 13.034 1.00 82.62 330 CYS A O 1
ATOM 2716 N N . SER A 1 331 ? -25.834 8.592 11.389 1.00 71.25 331 SER A N 1
ATOM 2717 C CA . SER A 1 331 ? -24.359 8.530 11.391 1.00 71.25 331 SER A CA 1
ATOM 2718 C C . SER A 1 331 ? -23.707 9.144 12.641 1.00 71.25 331 SER A C 1
ATOM 2720 O O . SER A 1 331 ? -22.576 8.791 12.972 1.00 71.25 331 SER A O 1
ATOM 2722 N N . GLY A 1 332 ? -24.431 9.996 13.378 1.00 62.62 332 GLY A N 1
ATOM 2723 C CA . GLY A 1 332 ? -24.000 10.619 14.641 1.00 62.62 332 GLY A CA 1
ATOM 2724 C C . GLY A 1 332 ? -24.270 9.799 15.911 1.00 62.62 332 GLY A C 1
ATOM 2725 O O . GLY A 1 332 ? -24.076 10.304 17.011 1.00 62.62 332 GLY A O 1
ATOM 2726 N N . GLY A 1 333 ? -24.743 8.554 15.778 1.00 58.44 333 GLY A N 1
ATOM 2727 C CA . GLY A 1 333 ? -25.148 7.697 16.902 1.00 58.44 333 GLY A CA 1
ATOM 2728 C C . GLY A 1 333 ? -26.634 7.798 17.262 1.00 58.44 333 GLY A C 1
ATOM 2729 O O . GLY A 1 333 ? -27.164 6.891 17.894 1.00 58.44 333 GLY A O 1
ATOM 2730 N N . ASP A 1 334 ? -27.336 8.837 16.811 1.00 72.62 334 ASP A N 1
ATOM 2731 C CA . ASP A 1 334 ? -28.770 8.997 17.062 1.00 72.62 334 ASP A CA 1
ATOM 2732 C C . ASP A 1 334 ? -29.604 7.836 16.497 1.00 72.62 334 ASP A C 1
ATOM 2734 O O . ASP A 1 334 ? -29.414 7.395 15.360 1.00 72.62 334 ASP A O 1
ATOM 2738 N N . SER A 1 335 ? -30.567 7.375 17.297 1.00 83.38 335 SER A N 1
ATOM 2739 C CA . SER A 1 335 ? -31.587 6.414 16.874 1.00 83.38 335 SER A CA 1
ATOM 2740 C C . SER A 1 335 ? -32.878 7.144 16.512 1.00 83.38 335 SER A C 1
ATOM 2742 O O . SER A 1 335 ? -33.260 8.123 17.160 1.00 83.38 335 SER A O 1
ATOM 2744 N N . ILE A 1 336 ? -33.562 6.672 15.475 1.00 88.19 336 ILE A N 1
ATOM 2745 C CA . ILE A 1 336 ? -34.799 7.270 14.969 1.00 88.19 336 ILE A CA 1
ATOM 2746 C C . ILE A 1 336 ? -35.929 6.265 15.154 1.00 88.19 336 ILE A C 1
ATOM 2748 O O . ILE A 1 336 ? -35.849 5.133 14.684 1.00 88.19 336 ILE A O 1
ATOM 2752 N N . GLY A 1 337 ? -36.979 6.693 15.850 1.00 90.00 337 GLY A N 1
ATOM 2753 C CA . GLY A 1 337 ? -38.218 5.941 15.990 1.00 90.00 337 GLY A CA 1
ATOM 2754 C C . GLY A 1 337 ? -39.274 6.490 15.049 1.00 90.00 337 GLY A C 1
ATOM 2755 O O . GLY A 1 337 ? -39.579 7.678 15.118 1.00 90.00 337 GLY A O 1
ATOM 2756 N N . ILE A 1 338 ? -39.853 5.647 14.207 1.00 92.94 338 ILE A N 1
ATOM 2757 C CA . ILE A 1 338 ? -40.975 6.012 13.347 1.00 92.94 338 ILE A CA 1
ATOM 2758 C C . ILE A 1 338 ? -42.212 5.247 13.806 1.00 92.94 338 ILE A C 1
ATOM 2760 O O . ILE A 1 338 ? -42.243 4.020 13.759 1.00 92.94 338 ILE A O 1
ATOM 2764 N N . THR A 1 339 ? -43.241 5.972 14.231 1.00 93.31 339 THR A N 1
ATOM 2765 C CA . THR A 1 339 ? -44.568 5.406 14.476 1.00 93.31 339 THR A CA 1
ATOM 2766 C C . THR A 1 339 ? -45.442 5.672 13.263 1.00 93.31 339 THR A C 1
ATOM 2768 O O . THR A 1 339 ? -45.650 6.829 12.899 1.00 93.31 339 THR A O 1
ATOM 2771 N N . ILE A 1 340 ? -45.932 4.613 12.621 1.00 90.44 340 ILE A N 1
ATOM 2772 C CA . ILE A 1 340 ? -46.843 4.728 11.482 1.00 90.44 340 ILE A CA 1
ATOM 2773 C C . ILE A 1 340 ? -48.262 4.703 12.032 1.00 90.44 340 ILE A C 1
ATOM 2775 O O . ILE A 1 340 ? -48.729 3.662 12.463 1.00 90.44 340 ILE A O 1
ATOM 2779 N N . GLY A 1 341 ? -48.943 5.850 12.032 1.00 86.56 341 GLY A N 1
ATOM 2780 C CA . GLY A 1 341 ? -50.244 5.987 12.702 1.00 86.56 341 GLY A CA 1
ATOM 2781 C C . GLY A 1 341 ? -51.409 5.240 12.036 1.00 86.56 341 GLY A C 1
ATOM 2782 O O . GLY A 1 341 ? -52.495 5.192 12.602 1.00 86.56 341 GLY A O 1
ATOM 2783 N N . ASN A 1 342 ? -51.206 4.712 10.829 1.00 89.69 342 ASN A N 1
ATOM 2784 C CA . ASN A 1 342 ? -52.207 4.000 10.034 1.00 89.69 342 ASN A CA 1
ATOM 2785 C C . ASN A 1 342 ? -51.552 2.869 9.212 1.00 89.69 342 ASN A C 1
ATOM 2787 O O . ASN A 1 342 ? -51.414 2.972 7.985 1.00 89.69 342 ASN A O 1
ATOM 2791 N N . PRO A 1 343 ? -51.058 1.809 9.877 1.00 87.62 343 PRO A N 1
ATOM 2792 C CA . PRO A 1 343 ? -50.284 0.744 9.237 1.00 87.62 343 PRO A CA 1
ATOM 2793 C C . PRO A 1 343 ? -51.066 -0.042 8.176 1.00 87.62 343 PRO A C 1
ATOM 2795 O O . PRO A 1 343 ? -50.464 -0.633 7.281 1.00 87.62 343 PRO A O 1
ATOM 2798 N N . GLU A 1 344 ? -52.397 -0.026 8.229 1.00 89.56 344 GLU A N 1
ATOM 2799 C CA . GLU A 1 344 ? -53.292 -0.640 7.248 1.00 89.56 344 GLU A CA 1
ATOM 2800 C C . GLU A 1 344 ? -53.175 -0.034 5.841 1.00 89.56 344 GLU A C 1
ATOM 2802 O O . GLU A 1 344 ? -53.531 -0.685 4.861 1.00 89.56 344 GLU A O 1
ATOM 2807 N N . ALA A 1 345 ? -52.645 1.186 5.722 1.00 88.69 345 ALA A N 1
ATOM 2808 C CA . ALA A 1 345 ? -52.406 1.838 4.437 1.00 88.69 345 ALA A CA 1
ATOM 2809 C C . ALA A 1 345 ? -51.075 1.421 3.773 1.00 88.69 345 ALA A C 1
ATOM 2811 O O . ALA A 1 345 ? -50.811 1.839 2.643 1.00 88.69 345 ALA A O 1
ATOM 2812 N N . LEU A 1 346 ? -50.242 0.610 4.442 1.00 89.50 346 LEU A N 1
ATOM 2813 C CA . LEU A 1 346 ? -48.978 0.100 3.901 1.00 89.50 346 LEU A CA 1
ATOM 2814 C C . LEU A 1 346 ? -49.187 -1.190 3.105 1.00 89.50 346 LEU A C 1
ATOM 2816 O O . LEU A 1 346 ? -49.757 -2.166 3.603 1.00 89.50 346 LEU A O 1
ATOM 2820 N N . ASN A 1 347 ? -48.643 -1.236 1.891 1.00 88.06 347 ASN A N 1
ATOM 2821 C CA . ASN A 1 347 ? -48.613 -2.462 1.096 1.00 88.06 347 ASN A CA 1
ATOM 2822 C C . ASN A 1 347 ? -47.386 -3.335 1.447 1.00 88.06 347 ASN A C 1
ATOM 2824 O O . ASN A 1 347 ? -46.590 -3.009 2.327 1.00 88.06 347 ASN A O 1
ATOM 2828 N N . GLN A 1 348 ? -47.229 -4.475 0.766 1.00 87.50 348 GLN A N 1
ATOM 2829 C CA . GLN A 1 348 ? -46.104 -5.382 1.021 1.00 87.50 348 GLN A CA 1
ATOM 2830 C C . GLN A 1 348 ? -44.741 -4.751 0.696 1.00 87.50 348 GLN A C 1
ATOM 2832 O O . GLN A 1 348 ? -43.801 -4.906 1.468 1.00 87.50 348 GLN A O 1
ATOM 2837 N N . VAL A 1 349 ? -44.650 -3.985 -0.393 1.00 86.69 349 VAL A N 1
ATOM 2838 C CA . VAL A 1 349 ? -43.413 -3.301 -0.800 1.00 86.69 349 VAL A CA 1
ATOM 2839 C C . VAL A 1 349 ? -42.975 -2.298 0.269 1.00 86.69 349 VAL A C 1
ATOM 2841 O O . VAL A 1 349 ? -41.796 -2.234 0.607 1.00 86.69 349 VAL A O 1
ATOM 2844 N N . ASP A 1 350 ? -43.918 -1.559 0.857 1.00 90.25 350 ASP A N 1
ATOM 2845 C CA . ASP A 1 350 ? -43.632 -0.627 1.950 1.00 90.25 350 ASP A CA 1
ATOM 2846 C C . ASP A 1 350 ? -43.036 -1.352 3.169 1.00 90.25 350 ASP A C 1
ATOM 2848 O O . ASP A 1 350 ? -42.053 -0.887 3.749 1.00 90.25 350 ASP A O 1
ATOM 2852 N N . LYS A 1 351 ? -43.583 -2.521 3.527 1.00 88.50 351 LYS A N 1
ATOM 2853 C CA . LYS A 1 351 ? -43.081 -3.350 4.637 1.00 88.50 351 LYS A CA 1
ATOM 2854 C C . LYS A 1 351 ? -41.674 -3.886 4.365 1.00 88.50 351 LYS A C 1
ATOM 2856 O O . LYS A 1 351 ? -40.834 -3.878 5.265 1.00 88.50 351 LYS A O 1
ATOM 2861 N N . ASP A 1 352 ? -41.391 -4.295 3.132 1.00 86.06 352 ASP A N 1
ATOM 2862 C CA . ASP A 1 352 ? -40.064 -4.778 2.740 1.00 86.06 352 ASP A CA 1
ATOM 2863 C C . ASP A 1 352 ? -39.018 -3.652 2.805 1.00 86.06 352 ASP A C 1
ATOM 2865 O O . ASP A 1 352 ? -37.911 -3.850 3.312 1.00 86.06 352 ASP A O 1
ATOM 2869 N N . ILE A 1 353 ? -39.387 -2.439 2.378 1.00 89.75 353 ILE A N 1
ATOM 2870 C CA . ILE A 1 353 ? -38.538 -1.244 2.488 1.00 89.75 353 ILE A CA 1
ATOM 2871 C C . ILE A 1 353 ? -38.261 -0.897 3.960 1.00 89.75 353 ILE A C 1
ATOM 2873 O O . ILE A 1 353 ? -37.126 -0.564 4.307 1.00 89.75 353 ILE A O 1
ATOM 2877 N N . ILE A 1 354 ? -39.268 -0.991 4.834 1.00 91.12 354 ILE A N 1
ATOM 2878 C CA . ILE A 1 354 ? -39.111 -0.782 6.282 1.00 91.12 354 ILE A CA 1
ATOM 2879 C C . ILE A 1 354 ? -38.077 -1.754 6.862 1.00 91.12 354 ILE A C 1
ATOM 2881 O O . ILE A 1 354 ? -37.125 -1.323 7.519 1.00 91.12 354 ILE A O 1
ATOM 2885 N N . ASN A 1 355 ? -38.206 -3.048 6.557 1.00 83.50 355 ASN A N 1
ATOM 2886 C CA . ASN A 1 355 ? -37.259 -4.070 7.007 1.00 83.50 355 ASN A CA 1
ATOM 2887 C C . ASN A 1 355 ? -35.837 -3.786 6.506 1.00 83.50 355 ASN A C 1
ATOM 2889 O O . ASN A 1 355 ? -34.869 -3.882 7.267 1.00 83.50 355 ASN A O 1
ATOM 2893 N N . LEU A 1 356 ? -35.707 -3.380 5.240 1.00 82.94 356 LEU A N 1
ATOM 2894 C CA . LEU A 1 356 ? -34.425 -3.027 4.640 1.00 82.94 356 LEU A CA 1
ATOM 2895 C C . LEU A 1 356 ? -33.774 -1.822 5.337 1.00 82.94 356 LEU A C 1
ATOM 2897 O O . LEU A 1 356 ? -32.571 -1.847 5.599 1.00 82.94 356 LEU A O 1
ATOM 2901 N N . MET A 1 357 ? -34.550 -0.790 5.685 1.00 88.88 357 MET A N 1
ATOM 2902 C CA . MET A 1 357 ? -34.056 0.377 6.424 1.00 88.88 357 MET A CA 1
ATOM 2903 C C . MET A 1 357 ? -33.572 0.016 7.831 1.00 88.88 357 MET A C 1
ATOM 2905 O O . MET A 1 357 ? -32.497 0.459 8.248 1.00 88.88 357 MET A O 1
ATOM 2909 N N . THR A 1 358 ? -34.315 -0.820 8.559 1.00 84.06 358 THR A N 1
ATOM 2910 C CA . THR A 1 358 ? -33.891 -1.301 9.882 1.00 84.06 358 THR A CA 1
ATOM 2911 C C . THR A 1 358 ? -32.598 -2.112 9.794 1.00 84.06 358 THR A C 1
ATOM 2913 O O . THR A 1 358 ? -31.683 -1.891 10.590 1.00 84.06 358 THR A O 1
ATOM 2916 N N . LEU A 1 359 ? -32.467 -2.988 8.793 1.00 77.00 359 LEU A N 1
ATOM 2917 C CA . LEU A 1 359 ? -31.263 -3.796 8.594 1.00 77.00 359 LEU A CA 1
ATOM 2918 C C . LEU A 1 359 ? -30.050 -2.933 8.216 1.00 77.00 359 LEU A C 1
ATOM 2920 O O . LEU A 1 359 ? -29.000 -3.042 8.843 1.00 77.00 359 LEU A O 1
ATOM 2924 N N . LYS A 1 360 ? -30.193 -2.018 7.249 1.00 78.44 360 LYS A N 1
ATOM 2925 C CA . LYS A 1 360 ? -29.097 -1.146 6.779 1.00 78.44 360 LYS A CA 1
ATOM 2926 C C . LYS A 1 360 ? -28.613 -0.145 7.827 1.00 78.44 360 LYS A C 1
ATOM 2928 O O . LYS A 1 360 ? -27.479 0.318 7.750 1.00 78.44 360 LYS A O 1
ATOM 2933 N N . THR A 1 361 ? -29.445 0.176 8.813 1.00 79.62 361 THR A N 1
ATOM 2934 C CA . THR A 1 361 ? -29.068 1.048 9.933 1.00 79.62 361 THR A CA 1
ATOM 2935 C C . THR A 1 361 ? -28.563 0.287 11.155 1.00 79.62 361 THR A C 1
ATOM 2937 O O . THR A 1 361 ? -28.328 0.912 12.191 1.00 79.62 361 THR A O 1
ATOM 2940 N N . ASN A 1 362 ? -28.394 -1.040 11.072 1.00 78.44 362 ASN A N 1
ATOM 2941 C CA . ASN A 1 362 ? -28.050 -1.898 12.210 1.00 78.44 362 ASN A CA 1
ATOM 2942 C C . ASN A 1 362 ? -29.000 -1.687 13.405 1.00 78.44 362 ASN A C 1
ATOM 2944 O O . ASN A 1 362 ? -28.561 -1.561 14.549 1.00 78.44 362 ASN A O 1
ATOM 2948 N N . GLY A 1 363 ? -30.304 -1.573 13.132 1.00 78.19 363 GLY A N 1
ATOM 2949 C CA . GLY A 1 363 ? -31.345 -1.408 14.151 1.00 78.19 363 GLY A CA 1
ATOM 2950 C C . GLY A 1 363 ? -31.456 -0.009 14.768 1.00 78.19 363 GLY A C 1
ATOM 2951 O O . GLY A 1 363 ? -32.252 0.179 15.689 1.00 78.19 363 GLY A O 1
ATOM 2952 N N . ARG A 1 364 ? -30.699 0.985 14.276 1.00 82.06 364 ARG A N 1
ATOM 2953 C CA . ARG A 1 364 ? -30.805 2.383 14.744 1.00 82.06 364 ARG A CA 1
ATOM 2954 C C . ARG A 1 364 ? -32.072 3.081 14.265 1.00 82.06 364 ARG A C 1
ATOM 2956 O O . ARG A 1 364 ? -32.495 4.053 14.888 1.00 82.06 364 ARG A O 1
ATOM 2963 N N . MET A 1 365 ? -32.675 2.599 13.182 1.00 87.94 365 MET A N 1
ATOM 2964 C CA . MET A 1 365 ? -34.005 3.013 12.762 1.00 87.94 365 MET A CA 1
ATOM 2965 C C . MET A 1 365 ? -35.027 1.937 13.119 1.00 87.94 365 MET A C 1
ATOM 2967 O O . MET A 1 365 ? -34.952 0.804 12.639 1.00 87.94 365 MET A O 1
ATOM 2971 N N . GLN A 1 366 ? -35.978 2.306 13.972 1.00 85.69 366 GLN A N 1
ATOM 2972 C CA . GLN A 1 366 ? -36.998 1.408 14.502 1.00 85.69 366 GLN A CA 1
ATOM 2973 C C . GLN A 1 366 ? -38.377 1.882 14.071 1.00 85.69 366 GLN A C 1
ATOM 2975 O O . GLN A 1 366 ? -38.682 3.073 14.156 1.00 85.69 366 GLN A O 1
ATOM 2980 N N . PHE A 1 367 ? -39.209 0.940 13.641 1.00 86.75 367 PHE A N 1
ATOM 2981 C CA . PHE A 1 367 ? -40.576 1.199 13.218 1.00 86.75 367 PHE A CA 1
ATOM 2982 C C . PHE A 1 367 ? -41.550 0.534 14.186 1.00 86.75 367 PHE A C 1
ATOM 2984 O O . PHE A 1 367 ? -41.356 -0.613 14.586 1.00 86.75 367 PHE A O 1
ATOM 2991 N N . SER A 1 368 ? -42.592 1.266 14.561 1.00 86.00 368 SER A N 1
ATOM 2992 C CA . SER A 1 368 ? -43.742 0.757 15.307 1.00 86.00 368 SER A CA 1
ATOM 2993 C C . SER A 1 368 ? -45.005 1.033 14.500 1.00 86.00 368 SER A C 1
ATOM 2995 O O . SER A 1 368 ? -45.135 2.125 13.938 1.00 86.00 368 SER A O 1
ATOM 2997 N N . PHE A 1 369 ? -45.903 0.057 14.464 1.00 85.50 369 PHE A N 1
ATOM 2998 C CA . PHE A 1 369 ? -47.158 0.081 13.720 1.00 85.50 369 PHE A CA 1
ATOM 2999 C C . PHE A 1 369 ? -48.341 0.192 14.673 1.00 85.50 369 PHE A C 1
ATOM 3001 O O . PHE A 1 369 ? -48.235 -0.388 15.781 1.00 85.50 369 PHE A O 1
#

Foldseek 3Di:
DWEAQLQAPQGIADPNDRLDVQLDDLLNLLQVVLVLDDQSKDFLVVSLCQSPVPDDPVVSNVVVVVSQVSQCVSRVHDPVQGQWDDDPRMIGGDPPHDYHYLLVLLLPDDLVPDLDLVSLVVNLVSNNAFRNRPDDDVVRPVSVVSSVVSRVSSLVSSLSSLVSSLVNCLVVVVVVSNVVSLVVNCVRPVQPVVSLVSNLVNCVVVLVLVVNVVSVVVSQVCCCVVPVDGDDPSSVVSNVVSCVVPPVPPPPCLVAAEDEFEADAPDPCLSLLRVLVSLCVPQVVPQLVVQDPQLLQLNCVSYVSSDHHDDDDDPVSNLVSSLSSLLSSCVVVHAYEYEHPCCVSDDPVNVVSQVVSCVSNVNSYYYDD

Radius of gyration: 29.62 Å; chains: 1; bounding box: 86×39×70 Å

Sequence (369 aa):
MLEINFLSKNKLILDGNSIDKKVGNKGIVLLGLLMISERKSLSKEKVIDILWPDSAEEAARYNLRYNIWKLRKALNAKKYKNIIMTYGGNCYINPKYEYTCDIEKIMASKPAEYEDRDKLKGLLELFDCDFLDLKYYPECSDLNEKIIMQRYMLDNKKLEICKRYIELSYREKEYSDCMWALDLCDGMDPYDEENVQKRLSILISQKEYGRAIKYYQLFHGRLVHDLGVEPSDETKKMLEKVKKNVPPQKDVIHKMMRFEVRAITGVKFYWIADMIRNILSKKYKELIPSIPKEARETLAYLQYRCGGTHGEVSDARLIDAVLTFVMLACSGGDSIGITIGNPEALNQVDKDIINLMTLKTNGRMQFSF

Secondary structure (DSSP, 8-state):
-EEE-TTSS--EEETTEE-HHHH-HHHHHHHHHHHTSGGGEEEHHHHHHHH-TTS-HHHHHHHHHHHHHHHHHHTT--TTS-SEEEETTEEEE-TTS-EEEHHHHHHT--GGG---HHHHHHHHTT-SS-TTTT---TT-HHHHHHHHHHHHHHHHHHHHHHHHHHHHHHHTT-HHHHHHHHHHHHHH-TT-HHHHHHHHHHHHHTT-HHHHHHHHHHHHHHHHHHHS-PPPHHHHHHHHHHHHHS----------EEEEE---TTSTTHHHHHHHHHHHHHHHHHHHHHS-HHHHHHHHTT-GGG----S---HHHHHHHHHHHHHHHTTTS--EEEEES-GGG--HHHHHHHHHHHHHTTT-EEEE-